Protein 4IIK (pdb70)

Sequence (303 aa):
MRSIIITQICCNGVVLHGQSSYQSGSNDLLDKGNSEIFASSLFVHLNEQGKEIKDSDDKIVIGYTKDGMAFQIVVDGFFYGCERQAVFSFIDNYVLLPLIDNFSLDLTRYPDSKKVTESSLIHTIYSSLRSSKHAPLAEFTMSLCVVTYQKDEQLFCAGFGIIGDTGIAIKRNEGTIEQLVCHTEVDGFKDAFDNYSSANIDLVIERNSVFNTKVMPGDELLVGYTYVPPMLEMMTEEKEFEVEKRIVRHLNLDPGNFDDDKDPLFSQLLQVVKSSKQKKQLVEEQAKETGQIQRFGDDFTVGRLVIPDQLLINQLRIHALS

Structure (mmCIF, N/CA/C/O backbone):
data_4IIK
#
_entry.id   4IIK
#
_cell.length_a   60.250
_cell.length_b   71.520
_cell.length_c   88.150
_cell.angle_alpha   90.00
_cell.angle_beta   90.00
_cell.angle_gamma   90.00
#
_symmetry.space_group_name_H-M   'P 21 21 21'
#
loop_
_entity.id
_entity.type
_entity.pdbx_description
1 polymer 'Adenosine monophosphate-protein hydrolase SidD'
2 non-polymer 'MAGNESIUM ION'
3 non-polymer 'CHLORIDE ION'
4 non-polymer GLYCEROL
5 water water
#
loop_
_atom_site.group_PDB
_atom_site.id
_atom_site.type_symbol
_atom_site.label_atom_id
_atom_site.label_alt_id
_atom_site.label_comp_id
_atom_site.label_asym_id
_atom_site.label_entity_id
_atom_site.label_seq_id
_atom_site.pdbx_PDB_ins_code
_atom_site.Cartn_x
_atom_site.Cartn_y
_atom_site.Cartn_z
_atom_site.occupancy
_atom_site.B_iso_or_equiv
_atom_site.auth_seq_id
_atom_site.auth_comp_id
_atom_site.auth_asym_id
_atom_site.auth_atom_id
_atom_site.pdbx_PDB_model_num
ATOM 1 N N . MET A 1 1 ? 1.249 -3.807 2.453 1.00 74.85 37 MET A N 1
ATOM 2 C CA . MET A 1 1 ? 0.571 -2.843 3.368 1.00 59.98 37 MET A CA 1
ATOM 3 C C . MET A 1 1 ? 0.270 -1.490 2.671 1.00 49.88 37 MET A C 1
ATOM 4 O O . MET A 1 1 ? 1.181 -0.754 2.315 0.50 46.03 37 MET A O 1
ATOM 9 N N . ARG A 1 2 ? -1.013 -1.181 2.475 1.00 44.90 38 ARG A N 1
ATOM 10 C CA . ARG A 1 2 ? -1.437 0.036 1.810 1.00 36.74 38 ARG A CA 1
ATOM 11 C C . ARG A 1 2 ? -1.883 1.092 2.860 1.00 31.77 38 ARG A C 1
ATOM 12 O O . ARG A 1 2 ? -1.996 2.275 2.512 1.00 31.74 38 ARG A O 1
ATOM 20 N N . SER A 1 3 ? -2.206 0.697 4.107 1.00 27.96 39 SER A N 1
ATOM 21 C CA . SER A 1 3 ? -2.607 1.688 5.126 1.00 23.32 39 SER A CA 1
ATOM 22 C C . SER A 1 3 ? -1.381 2.464 5.581 1.00 23.63 39 SER A C 1
ATOM 23 O O . SER A 1 3 ? -0.221 2.022 5.424 1.00 28.11 39 SER A O 1
ATOM 26 N N . ILE A 1 4 ? -1.623 3.684 6.026 1.00 20.51 40 ILE A N 1
ATOM 27 C CA . ILE A 1 4 ? -0.549 4.574 6.529 1.00 18.45 40 ILE A CA 1
ATOM 28 C C . ILE A 1 4 ? -0.576 4.429 8.040 1.00 19.25 40 ILE A C 1
ATOM 29 O O . ILE A 1 4 ? -1.643 4.610 8.672 1.00 24.69 40 ILE A O 1
ATOM 34 N N . ILE A 1 5 ? 0.518 4.028 8.636 1.00 15.16 41 ILE A N 1
ATOM 35 C CA A ILE A 1 5 ? 0.570 3.946 10.107 0.50 14.47 41 ILE A CA 1
ATOM 36 C CA B ILE A 1 5 ? 0.550 3.966 10.112 0.50 15.02 41 ILE A CA 1
ATOM 37 C C . ILE A 1 5 ? 1.219 5.227 10.612 1.00 13.56 41 ILE A C 1
ATOM 38 O O . ILE A 1 5 ? 2.417 5.457 10.329 1.00 17.19 41 ILE A O 1
ATOM 47 N N . THR A 1 6 ? 0.491 6.048 11.374 1.00 13.25 42 THR A N 1
ATOM 48 C CA . THR A 1 6 ? 1.155 7.242 11.934 1.00 14.39 42 THR A CA 1
ATOM 49 C C . THR A 1 6 ? 1.719 7.029 13.347 1.00 13.90 42 THR A C 1
ATOM 50 O O . THR A 1 6 ? 2.664 7.763 13.749 1.00 15.45 42 THR A O 1
ATOM 54 N N . GLN A 1 7 ? 1.160 6.075 14.116 1.00 14.08 43 GLN A N 1
ATOM 55 C CA . GLN A 1 7 ? 1.734 5.767 15.446 1.00 13.05 43 GLN A CA 1
ATOM 56 C C . GLN A 1 7 ? 1.582 4.273 15.662 1.00 15.19 43 GLN A C 1
ATOM 57 O O . GLN A 1 7 ? 0.536 3.680 15.394 1.00 14.60 43 GLN A O 1
ATOM 63 N N . ILE A 1 8 ? 2.592 3.686 16.287 1.00 13.38 44 ILE A N 1
ATOM 64 C CA . ILE A 1 8 ? 2.504 2.303 16.676 1.00 14.50 44 ILE A CA 1
ATOM 65 C C . ILE A 1 8 ? 3.347 2.101 17.890 1.00 15.08 44 ILE A C 1
ATOM 66 O O . ILE A 1 8 ? 4.441 2.703 18.001 1.00 16.39 44 ILE A O 1
ATOM 71 N N . CYS A 1 9 ? 2.898 1.213 18.768 1.00 14.39 45 CYS A N 1
ATOM 72 C CA A CYS A 1 9 ? 3.723 0.880 19.935 0.70 16.28 45 CYS A CA 1
ATOM 73 C CA B CYS A 1 9 ? 3.770 0.846 19.875 0.30 16.36 45 CYS A CA 1
ATOM 74 C C . CYS A 1 9 ? 3.536 -0.613 20.208 1.00 17.68 45 CYS A C 1
ATOM 75 O O . CYS A 1 9 ? 2.439 -1.037 20.489 1.00 17.35 45 CYS A O 1
ATOM 80 N N . ASN A 1 10 ? 4.593 -1.377 20.170 1.00 16.24 46 ASN A N 1
ATOM 81 C CA . ASN A 1 10 ? 4.596 -2.806 20.437 1.00 18.83 46 ASN A CA 1
ATOM 82 C C . ASN A 1 10 ? 5.128 -3.000 21.828 1.00 19.76 46 ASN A C 1
ATOM 83 O O . ASN A 1 10 ? 6.296 -3.398 22.025 1.00 23.86 46 ASN A O 1
ATOM 88 N N . GLY A 1 11 ? 4.319 -2.741 22.832 1.00 19.51 47 GLY A N 1
ATOM 89 C CA . GLY A 1 11 ? 4.769 -3.003 24.206 1.00 21.05 47 GLY A CA 1
ATOM 90 C C . GLY A 1 11 ? 5.711 -1.909 24.586 1.00 25.55 47 GLY A C 1
ATOM 91 O O . GLY A 1 11 ? 5.942 -0.967 23.828 1.00 28.79 47 GLY A O 1
ATOM 92 N N . VAL A 1 12 ? 6.251 -2.010 25.768 1.00 23.72 48 VAL A N 1
ATOM 93 C CA A VAL A 1 12 ? 7.356 -1.180 26.221 0.50 28.15 48 VAL A CA 1
ATOM 94 C CA B VAL A 1 12 ? 7.334 -1.137 26.253 0.50 28.47 48 VAL A CA 1
ATOM 95 C C . VAL A 1 12 ? 8.109 -2.067 27.202 1.00 29.56 48 VAL A C 1
ATOM 96 O O . VAL A 1 12 ? 7.527 -2.956 27.818 1.00 29.00 48 VAL A O 1
ATOM 103 N N . LEU A 1 13 ? 9.399 -1.879 27.271 1.00 33.50 49 LEU A N 1
ATOM 104 C CA . LEU A 1 13 ? 10.264 -2.696 28.137 1.00 40.80 49 LEU A CA 1
ATOM 105 C C . LEU A 1 13 ? 10.057 -2.280 29.589 1.00 38.95 49 LEU A C 1
ATOM 106 O O . LEU A 1 13 ? 9.734 -1.079 29.860 1.00 39.44 49 LEU A O 1
ATOM 111 N N . HIS A 1 14 ? 10.182 -3.244 30.528 1.00 39.19 50 HIS A N 1
ATOM 112 C CA . HIS A 1 14 ? 9.861 -2.918 31.931 1.00 44.80 50 HIS A CA 1
ATOM 113 C C . HIS A 1 14 ? 10.764 -1.799 32.388 1.00 37.75 50 HIS A C 1
ATOM 114 O O . HIS A 1 14 ? 11.911 -1.674 31.924 1.00 40.60 50 HIS A O 1
ATOM 121 N N . GLY A 1 15 ? 10.226 -0.897 33.205 1.00 38.45 51 GLY A N 1
ATOM 122 C CA . GLY A 1 15 ? 10.997 0.221 33.717 1.00 38.90 51 GLY A CA 1
ATOM 123 C C . GLY A 1 15 ? 11.063 1.413 32.784 1.00 34.97 51 GLY A C 1
ATOM 124 O O . GLY A 1 15 ? 11.719 2.393 33.106 1.00 41.28 51 GLY A O 1
ATOM 125 N N . GLN A 1 16 ? 10.485 1.331 31.603 1.00 32.55 52 GLN A N 1
ATOM 126 C CA . GLN A 1 16 ? 10.593 2.445 30.629 1.00 31.79 52 GLN A CA 1
ATOM 127 C C . GLN A 1 16 ? 9.227 2.987 30.270 1.00 28.97 52 GLN A C 1
ATOM 128 O O . GLN A 1 16 ? 8.205 2.347 30.537 1.00 30.04 52 GLN A O 1
ATOM 134 N N . SER A 1 17 ? 9.191 4.187 29.742 1.00 26.68 53 SER A N 1
ATOM 135 C CA A SER A 1 17 ? 7.970 4.760 29.164 0.50 24.29 53 SER A CA 1
ATOM 136 C CA B SER A 1 17 ? 7.968 4.763 29.160 0.50 24.76 53 SER A CA 1
ATOM 137 C C . SER A 1 17 ? 8.231 5.144 27.717 1.00 25.15 53 SER A C 1
ATOM 138 O O . SER A 1 17 ? 9.405 5.337 27.288 1.00 28.38 53 SER A O 1
ATOM 143 N N . TYR A 1 18 ? 7.163 5.290 26.963 1.00 19.29 54 TYR A N 1
ATOM 144 C CA . TYR A 1 18 ? 7.289 5.696 25.608 1.00 17.27 54 TYR A CA 1
ATOM 145 C C . TYR A 1 18 ? 6.355 6.863 25.363 1.00 17.49 54 TYR A C 1
ATOM 146 O O . TYR A 1 18 ? 5.163 6.746 25.645 1.00 18.15 54 TYR A O 1
ATOM 155 N N . GLN A 1 19 ? 6.830 7.946 24.780 1.00 16.50 55 GLN A N 1
ATOM 156 C CA . GLN A 1 19 ? 5.950 9.058 24.328 1.00 16.53 55 GLN A CA 1
ATOM 157 C C . GLN A 1 19 ? 6.292 9.191 22.847 1.00 15.02 55 GLN A C 1
ATOM 158 O O . GLN A 1 19 ? 7.447 9.409 22.477 1.00 18.21 55 GLN A O 1
ATOM 164 N N . SER A 1 20 ? 5.284 9.051 21.981 1.00 14.18 56 SER A N 1
ATOM 165 C CA . SER A 1 20 ? 5.520 8.951 20.554 1.00 14.52 56 SER A CA 1
ATOM 166 C C . SER A 1 20 ? 5.953 10.310 19.947 1.00 17.50 56 SER A C 1
ATOM 167 O O . SER A 1 20 ? 6.646 10.320 18.941 1.00 19.00 56 SER A O 1
ATOM 170 N N . GLY A 1 21 ? 5.501 11.425 20.518 1.00 17.10 57 GLY A N 1
ATOM 171 C CA . GLY A 1 21 ? 5.528 12.712 19.765 1.00 17.32 57 GLY A CA 1
ATOM 172 C C . GLY A 1 21 ? 4.479 12.724 18.673 1.00 16.19 57 GLY A C 1
ATOM 173 O O . GLY A 1 21 ? 3.699 11.772 18.536 1.00 15.99 57 GLY A O 1
ATOM 174 N N . SER A 1 22 ? 4.417 13.847 17.954 1.00 19.08 58 SER A N 1
ATOM 175 C CA . SER A 1 22 ? 3.381 14.064 16.919 1.00 16.90 58 SER A CA 1
ATOM 176 C C . SER A 1 22 ? 3.972 13.501 15.609 1.00 15.93 58 SER A C 1
ATOM 177 O O . SER A 1 22 ? 5.217 13.341 15.451 1.00 19.87 58 SER A O 1
ATOM 180 N N . ASN A 1 23 ? 3.108 13.260 14.643 1.00 17.12 59 ASN A N 1
ATOM 181 C CA . ASN A 1 23 ? 3.555 12.882 13.291 1.00 15.34 59 ASN A CA 1
ATOM 182 C C . ASN A 1 23 ? 3.087 14.038 12.390 1.00 17.21 59 ASN A C 1
ATOM 183 O O . ASN A 1 23 ? 1.871 14.421 12.462 1.00 17.02 59 ASN A O 1
ATOM 188 N N . ASP A 1 24 ? 3.997 14.626 11.621 1.00 21.31 60 ASP A N 1
ATOM 189 C CA . ASP A 1 24 ? 3.579 15.760 10.824 1.00 20.81 60 ASP A CA 1
ATOM 190 C C . ASP A 1 24 ? 2.574 15.365 9.721 1.00 20.31 60 ASP A C 1
ATOM 191 O O . ASP A 1 24 ? 1.813 16.216 9.196 1.00 21.76 60 ASP A O 1
ATOM 196 N N . LEU A 1 25 ? 2.576 14.088 9.325 1.00 18.82 61 LEU A N 1
ATOM 197 C CA A LEU A 1 25 ? 1.704 13.674 8.232 0.50 19.38 61 LEU A CA 1
ATOM 198 C CA B LEU A 1 25 ? 1.679 13.627 8.249 0.50 20.33 61 LEU A CA 1
ATOM 199 C C . LEU A 1 25 ? 0.215 13.907 8.554 1.00 20.97 61 LEU A C 1
ATOM 200 O O . LEU A 1 25 ? -0.537 14.301 7.667 1.00 21.09 61 LEU A O 1
ATOM 209 N N . ASP A 1 26 ? -0.213 13.742 9.820 1.00 15.97 62 ASP A N 1
ATOM 210 C CA . ASP A 1 26 ? -1.632 13.970 10.112 1.00 17.26 62 ASP A CA 1
ATOM 211 C C . ASP A 1 26 ? -1.694 15.150 11.117 1.00 17.17 62 ASP A C 1
ATOM 212 O O . ASP A 1 26 ? -2.668 15.259 11.929 1.00 17.32 62 ASP A O 1
ATOM 217 N N . LYS A 1 27 ? -0.745 16.074 11.003 1.00 16.91 63 LYS A N 1
ATOM 218 C CA . LYS A 1 27 ? -0.828 17.394 11.695 1.00 18.92 63 LYS A CA 1
ATOM 219 C C . LYS A 1 27 ? -1.069 17.236 13.202 1.00 18.24 63 LYS A C 1
ATOM 220 O O . LYS A 1 27 ? -1.857 17.974 13.802 1.00 16.92 63 LYS A O 1
ATOM 226 N N . GLY A 1 28 ? -0.339 16.280 13.811 1.00 15.41 64 GLY A N 1
ATOM 227 C CA . GLY A 1 28 ? -0.424 16.093 15.263 1.00 15.26 64 GLY A CA 1
ATOM 228 C C . GLY A 1 28 ? -1.748 15.506 15.759 1.00 15.53 64 GLY A C 1
ATOM 229 O O . GLY A 1 28 ? -1.943 15.471 16.997 1.00 16.48 64 GLY A O 1
ATOM 230 N N . ASN A 1 29 ? -2.547 14.899 14.870 1.00 15.00 65 ASN A N 1
ATOM 231 C CA . ASN A 1 29 ? -3.841 14.305 15.272 1.00 14.62 65 ASN A CA 1
ATOM 232 C C . ASN A 1 29 ? -3.724 12.947 15.968 1.00 14.77 65 ASN A C 1
ATOM 233 O O . ASN A 1 29 ? -4.743 12.410 16.428 1.00 15.15 65 ASN A O 1
ATOM 238 N N . SER A 1 30 ? -2.557 12.363 16.008 1.00 13.90 66 SER A N 1
ATOM 239 C CA . SER A 1 30 ? -2.396 11.048 16.629 1.00 12.76 66 SER A CA 1
ATOM 240 C C . SER A 1 30 ? -1.122 10.995 17.481 1.00 13.43 66 SER A C 1
ATOM 241 O O . SER A 1 30 ? -0.029 11.482 17.100 1.00 15.07 66 SER A O 1
ATOM 244 N N . GLU A 1 31 ? -1.252 10.328 18.628 1.00 13.95 67 GLU A N 1
ATOM 245 C CA . GLU A 1 31 ? -0.137 10.170 19.576 1.00 13.40 67 GLU A CA 1
ATOM 246 C C . GLU A 1 31 ? -0.370 8.913 20.411 1.00 13.41 67 GLU A C 1
ATOM 247 O O . GLU A 1 31 ? -1.506 8.421 20.512 1.00 13.15 67 GLU A O 1
ATOM 253 N N . ILE A 1 32 ? 0.696 8.364 20.965 1.00 12.95 68 ILE A N 1
ATOM 254 C CA . ILE A 1 32 ? 0.584 7.235 21.913 1.00 13.32 68 ILE A CA 1
ATOM 255 C C . ILE A 1 32 ? 1.427 7.556 23.118 1.00 13.13 68 ILE A C 1
ATOM 256 O O . ILE A 1 32 ? 2.590 8.124 22.987 1.00 14.47 68 ILE A O 1
ATOM 261 N N . PHE A 1 33 ? 0.930 7.135 24.300 1.00 12.70 69 PHE A N 1
ATOM 262 C CA . PHE A 1 33 ? 1.799 7.118 25.487 1.00 13.00 69 PHE A CA 1
ATOM 263 C C . PHE A 1 33 ? 1.752 5.698 26.039 1.00 14.70 69 PHE A C 1
ATOM 264 O O . PHE A 1 33 ? 0.632 5.134 26.144 1.00 15.33 69 PHE A O 1
ATOM 272 N N . ALA A 1 34 ? 2.895 5.139 26.463 1.00 15.44 70 ALA A N 1
ATOM 273 C CA . ALA A 1 34 ? 2.858 3.728 26.995 1.00 18.13 70 ALA A CA 1
ATOM 274 C C . ALA A 1 34 ? 3.773 3.652 28.170 1.00 20.52 70 ALA A C 1
ATOM 275 O O . ALA A 1 34 ? 4.949 4.174 28.132 1.00 22.12 70 ALA A O 1
ATOM 277 N N . SER A 1 35 ? 3.310 3.019 29.242 1.00 21.19 71 SER A N 1
ATOM 278 C CA . SER A 1 35 ? 4.216 2.899 30.407 1.00 19.02 71 SER A CA 1
ATOM 279 C C . SER A 1 35 ? 3.624 1.775 31.250 1.00 25.62 71 SER A C 1
ATOM 280 O O . SER A 1 35 ? 2.891 0.906 30.675 1.00 23.18 71 SER A O 1
ATOM 283 N N . SER A 1 36 ? 3.964 1.720 32.544 1.00 21.52 72 SER A N 1
ATOM 284 C CA . SER A 1 36 ? 3.297 0.767 33.437 1.00 23.04 72 SER A CA 1
ATOM 285 C C . SER A 1 36 ? 2.952 1.471 34.736 1.00 21.96 72 SER A C 1
ATOM 286 O O . SER A 1 36 ? 3.724 2.316 35.206 1.00 24.04 72 SER A O 1
ATOM 289 N N . LEU A 1 37 ? 1.780 1.167 35.265 1.00 20.06 73 LEU A N 1
ATOM 290 C CA . LEU A 1 37 ? 1.285 1.709 36.563 1.00 19.17 73 LEU A CA 1
ATOM 291 C C . LEU A 1 37 ? 1.460 0.606 37.609 1.00 20.54 73 LEU A C 1
ATOM 292 O O . LEU A 1 37 ? 0.953 0.696 38.726 1.00 22.86 73 LEU A O 1
ATOM 297 N N . PHE A 1 38 ? 2.193 -0.443 37.267 1.00 21.06 74 PHE A N 1
ATOM 298 C CA . PHE A 1 38 ? 2.412 -1.518 38.244 1.00 24.27 74 PHE A CA 1
ATOM 299 C C . PHE A 1 38 ? 3.401 -1.088 39.321 1.00 26.73 74 PHE A C 1
ATOM 300 O O . PHE A 1 38 ? 4.466 -0.504 39.033 1.00 27.21 74 PHE A O 1
ATOM 308 N N . VAL A 1 39 ? 3.025 -1.332 40.566 1.00 25.00 75 VAL A N 1
ATOM 309 C CA . VAL A 1 39 ? 3.831 -0.941 41.731 1.00 28.85 75 VAL A CA 1
ATOM 310 C C . VAL A 1 39 ? 3.972 -2.212 42.558 1.00 29.40 75 VAL A C 1
ATOM 311 O O . VAL A 1 39 ? 2.970 -2.925 42.801 1.00 32.52 75 VAL A O 1
ATOM 315 N N . HIS A 1 40 ? 5.192 -2.488 42.988 1.00 33.19 76 HIS A N 1
ATOM 316 C CA . HIS A 1 40 ? 5.476 -3.645 43.798 1.00 32.45 76 HIS A CA 1
ATOM 317 C C . HIS A 1 40 ? 6.509 -3.173 44.771 1.00 34.46 76 HIS A C 1
ATOM 318 O O . HIS A 1 40 ? 7.657 -2.909 44.384 1.00 39.17 76 HIS A O 1
ATOM 325 N N . LEU A 1 41 ? 6.114 -3.011 46.043 1.00 40.25 77 LEU A N 1
ATOM 326 C CA . LEU A 1 41 ? 7.028 -2.583 47.091 1.00 39.15 77 LEU A CA 1
ATOM 327 C C . LEU A 1 41 ? 7.242 -3.692 48.130 1.00 49.75 77 LEU A C 1
ATOM 328 O O . LEU A 1 41 ? 6.285 -4.423 48.466 1.00 49.22 77 LEU A O 1
ATOM 333 N N . ASN A 1 42 ? 8.483 -3.824 48.611 1.00 53.56 78 ASN A N 1
ATOM 334 C CA . ASN A 1 42 ? 8.779 -4.583 49.858 1.00 54.74 78 ASN A CA 1
ATOM 335 C C . ASN A 1 42 ? 8.371 -3.812 51.182 1.00 63.58 78 ASN A C 1
ATOM 336 O O . ASN A 1 42 ? 7.784 -2.715 51.107 1.00 62.43 78 ASN A O 1
ATOM 341 N N . GLU A 1 43 ? 8.677 -4.343 52.377 1.00 60.55 79 GLU A N 1
ATOM 342 C CA . GLU A 1 43 ? 8.251 -3.634 53.638 1.00 63.19 79 GLU A CA 1
ATOM 343 C C . GLU A 1 43 ? 9.009 -2.329 53.937 1.00 73.38 79 GLU A C 1
ATOM 344 O O . GLU A 1 43 ? 8.483 -1.452 54.658 1.00 67.18 79 GLU A O 1
ATOM 350 N N . GLN A 1 44 ? 10.225 -2.203 53.397 1.00 62.34 80 GLN A N 1
ATOM 351 C CA . GLN A 1 44 ? 10.968 -0.940 53.434 1.00 63.35 80 GLN A CA 1
ATOM 352 C C . GLN A 1 44 ? 10.196 0.185 52.769 1.00 68.00 80 GLN A C 1
ATOM 353 O O . GLN A 1 44 ? 10.399 1.347 53.139 1.00 78.05 80 GLN A O 1
ATOM 359 N N . GLY A 1 45 ? 9.309 -0.168 51.821 1.00 71.86 81 GLY A N 1
ATOM 360 C CA . GLY A 1 45 ? 8.717 0.770 50.860 1.00 61.41 81 GLY A CA 1
ATOM 361 C C . GLY A 1 45 ? 9.721 0.961 49.721 1.00 70.20 81 GLY A C 1
ATOM 362 O O . GLY A 1 45 ? 9.798 2.053 49.130 1.00 63.49 81 GLY A O 1
ATOM 363 N N . LYS A 1 46 ? 10.492 -0.095 49.411 1.00 55.95 82 LYS A N 1
ATOM 364 C CA . LYS A 1 46 ? 11.497 -0.064 48.346 1.00 61.63 82 LYS A CA 1
ATOM 365 C C . LYS A 1 46 ? 10.957 -0.864 47.135 1.00 56.12 82 LYS A C 1
ATOM 366 O O . LYS A 1 46 ? 10.197 -1.842 47.300 1.00 60.66 82 LYS A O 1
ATOM 372 N N . GLU A 1 47 ? 11.280 -0.432 45.923 1.00 58.22 83 GLU A N 1
ATOM 373 C CA . GLU A 1 47 ? 10.708 -1.111 44.746 1.00 59.33 83 GLU A CA 1
ATOM 374 C C . GLU A 1 47 ? 11.354 -2.473 44.449 1.00 67.01 83 GLU A C 1
ATOM 375 O O . GLU A 1 47 ? 12.578 -2.660 44.617 1.00 72.30 83 GLU A O 1
ATOM 381 N N . ILE A 1 48 ? 10.524 -3.426 44.021 1.00 62.34 84 ILE A N 1
ATOM 382 C CA . ILE A 1 48 ? 10.964 -4.810 43.824 1.00 58.46 84 ILE A CA 1
ATOM 383 C C . ILE A 1 48 ? 11.343 -5.031 42.371 1.00 69.51 84 ILE A C 1
ATOM 384 O O . ILE A 1 48 ? 10.562 -4.648 41.495 1.00 64.40 84 ILE A O 1
ATOM 389 N N . LYS A 1 52 ? 9.112 -8.104 33.933 1.00 47.16 88 LYS A N 1
ATOM 390 C CA . LYS A 1 52 ? 7.890 -8.238 33.102 1.00 42.00 88 LYS A CA 1
ATOM 391 C C . LYS A 1 52 ? 7.602 -7.067 32.171 1.00 37.94 88 LYS A C 1
ATOM 392 O O . LYS A 1 52 ? 7.297 -5.960 32.614 1.00 42.50 88 LYS A O 1
ATOM 398 N N . ASP A 1 53 ? 7.625 -7.310 30.874 1.00 34.79 89 ASP A N 1
ATOM 399 C CA . ASP A 1 53 ? 7.382 -6.251 29.889 1.00 32.22 89 ASP A CA 1
ATOM 400 C C . ASP A 1 53 ? 5.924 -6.069 29.580 1.00 28.65 89 ASP A C 1
ATOM 401 O O . ASP A 1 53 ? 5.140 -6.919 29.914 1.00 28.24 89 ASP A O 1
ATOM 406 N N . SER A 1 54 ? 5.558 -4.963 28.934 1.00 23.17 90 SER A N 1
ATOM 407 C CA . SER A 1 54 ? 4.178 -4.722 28.645 1.00 20.03 90 SER A CA 1
ATOM 408 C C . SER A 1 54 ? 3.779 -5.598 27.473 1.00 18.02 90 SER A C 1
ATOM 409 O O . SER A 1 54 ? 4.527 -5.707 26.502 1.00 20.71 90 SER A O 1
ATOM 412 N N . ASP A 1 55 ? 2.510 -6.019 27.507 1.00 14.58 91 ASP A N 1
ATOM 413 C CA . ASP A 1 55 ? 1.888 -6.839 26.417 1.00 16.74 91 ASP A CA 1
ATOM 414 C C . ASP A 1 55 ? 0.858 -6.003 25.677 1.00 13.85 91 ASP A C 1
ATOM 415 O O . ASP A 1 55 ? -0.013 -6.538 24.981 1.00 16.86 91 ASP A O 1
ATOM 420 N N . ASP A 1 56 ? 0.930 -4.662 25.854 1.00 12.93 92 ASP A N 1
ATOM 421 C CA . ASP A 1 56 ? -0.116 -3.822 25.242 1.00 13.75 92 ASP A CA 1
ATOM 422 C C . ASP A 1 56 ? 0.378 -3.397 23.836 1.00 14.52 92 ASP A C 1
ATOM 423 O O . ASP A 1 56 ? 1.610 -3.298 23.626 1.00 15.67 92 ASP A O 1
ATOM 428 N N . LYS A 1 57 ? -0.516 -3.141 22.922 1.00 13.82 93 LYS A N 1
ATOM 429 C CA . LYS A 1 57 ? -0.151 -2.616 21.617 1.00 13.10 93 LYS A CA 1
ATOM 430 C C . LYS A 1 57 ? -1.212 -1.633 21.190 1.00 12.90 93 LYS A C 1
ATOM 431 O O . LYS A 1 57 ? -2.422 -1.935 21.323 1.00 13.98 93 LYS A O 1
ATOM 437 N N . ILE A 1 58 ? -0.815 -0.495 20.620 1.00 12.66 94 ILE A N 1
ATOM 438 C CA . ILE A 1 58 ? -1.826 0.411 19.964 1.00 11.92 94 ILE A CA 1
ATOM 439 C C . ILE A 1 58 ? -1.309 0.680 18.575 1.00 12.80 94 ILE A C 1
ATOM 440 O O . ILE A 1 58 ? -0.089 0.849 18.353 1.00 12.76 94 ILE A O 1
ATOM 445 N N . VAL A 1 59 ? -2.216 0.753 17.616 1.00 12.09 95 VAL A N 1
ATOM 446 C CA . VAL A 1 59 ? -1.822 1.129 16.254 1.00 14.14 95 VAL A CA 1
ATOM 447 C C . VAL A 1 59 ? -2.810 2.216 15.847 1.00 13.04 95 VAL A C 1
ATOM 448 O O . VAL A 1 59 ? -4.038 2.066 16.037 1.00 13.95 95 VAL A O 1
ATOM 452 N N . ILE A 1 60 ? -2.304 3.314 15.270 1.00 12.41 96 ILE A N 1
ATOM 453 C CA . ILE A 1 60 ? -3.181 4.379 14.829 1.00 12.39 96 ILE A CA 1
ATOM 454 C C . ILE A 1 60 ? -2.762 4.756 13.418 1.00 13.94 96 ILE A C 1
ATOM 455 O O . ILE A 1 60 ? -1.592 4.845 13.125 1.00 15.02 96 ILE A O 1
ATOM 460 N N . GLY A 1 61 ? -3.729 4.947 12.517 1.00 12.87 97 GLY A N 1
ATOM 461 C CA . GLY A 1 61 ? -3.297 5.341 11.184 1.00 15.10 97 GLY A CA 1
ATOM 462 C C . GLY A 1 61 ? -4.490 5.598 10.315 1.00 11.76 97 GLY A C 1
ATOM 463 O O . GLY A 1 61 ? -5.629 5.945 10.800 1.00 13.52 97 GLY A O 1
ATOM 464 N N . TYR A 1 62 ? -4.281 5.488 8.989 1.00 13.91 98 TYR A N 1
ATOM 465 C CA . TYR A 1 62 ? -5.328 5.844 8.050 1.00 14.86 98 TYR A CA 1
ATOM 466 C C . TYR A 1 62 ? -5.373 4.785 6.939 1.00 15.51 98 TYR A C 1
ATOM 467 O O . TYR A 1 62 ? -4.260 4.323 6.488 1.00 17.41 98 TYR A O 1
ATOM 476 N N . THR A 1 63 ? -6.574 4.469 6.427 1.00 14.73 99 THR A N 1
ATOM 477 C CA . THR A 1 63 ? -6.598 3.572 5.301 1.00 16.87 99 THR A CA 1
ATOM 478 C C . THR A 1 63 ? -6.120 4.313 4.026 1.00 19.21 99 THR A C 1
ATOM 479 O O . THR A 1 63 ? -5.941 5.574 4.049 1.00 18.61 99 THR A O 1
ATOM 483 N N . LYS A 1 64 ? -5.913 3.548 2.917 1.00 19.58 100 LYS A N 1
ATOM 484 C CA . LYS A 1 64 ? -5.543 4.198 1.671 1.00 22.27 100 LYS A CA 1
ATOM 485 C C . LYS A 1 64 ? -6.623 5.168 1.169 1.00 24.09 100 LYS A C 1
ATOM 486 O O . LYS A 1 64 ? -6.348 6.019 0.348 1.00 27.93 100 LYS A O 1
ATOM 492 N N . ASP A 1 65 ? -7.849 5.043 1.705 1.00 23.43 101 ASP A N 1
ATOM 493 C CA . ASP A 1 65 ? -8.987 5.964 1.456 1.00 24.07 101 ASP A CA 1
ATOM 494 C C . ASP A 1 65 ? -9.025 7.143 2.421 1.00 22.51 101 ASP A C 1
ATOM 495 O O . ASP A 1 65 ? -9.977 7.950 2.379 1.00 25.57 101 ASP A O 1
ATOM 500 N N . GLY A 1 66 ? -8.002 7.281 3.293 1.00 20.96 102 GLY A N 1
ATOM 501 C CA . GLY A 1 66 ? -7.912 8.427 4.201 1.00 18.96 102 GLY A CA 1
ATOM 502 C C . GLY A 1 66 ? -8.805 8.284 5.448 1.00 18.01 102 GLY A C 1
ATOM 503 O O . GLY A 1 66 ? -8.974 9.225 6.231 1.00 18.99 102 GLY A O 1
ATOM 504 N N . MET A 1 67 ? -9.326 7.083 5.676 1.00 16.07 103 MET A N 1
ATOM 505 C CA . MET A 1 67 ? -10.192 6.896 6.853 1.00 15.09 103 MET A CA 1
ATOM 506 C C . MET A 1 67 ? -9.322 6.571 8.063 1.00 15.07 103 MET A C 1
ATOM 507 O O . MET A 1 67 ? -8.504 5.661 8.005 1.00 17.98 103 MET A O 1
ATOM 512 N N . ALA A 1 68 ? -9.606 7.210 9.178 1.00 15.44 104 ALA A N 1
ATOM 513 C CA . ALA A 1 68 ? -8.813 7.091 10.396 1.00 15.77 104 ALA A CA 1
ATOM 514 C C . ALA A 1 68 ? -9.177 5.830 11.174 1.00 15.30 104 ALA A C 1
ATOM 515 O O . ALA A 1 68 ? -10.401 5.526 11.290 1.00 16.28 104 ALA A O 1
ATOM 517 N N . PHE A 1 69 ? -8.176 5.175 11.808 1.00 13.74 105 PHE A N 1
ATOM 518 C CA . PHE A 1 69 ? -8.505 4.007 12.667 1.00 12.50 105 PHE A CA 1
ATOM 519 C C . PHE A 1 69 ? -7.619 4.021 13.878 1.00 14.36 105 PHE A C 1
ATOM 520 O O . PHE A 1 69 ? -6.469 4.571 13.860 1.00 12.95 105 PHE A O 1
ATOM 528 N N . GLN A 1 70 ? -8.133 3.407 14.952 1.00 13.32 106 GLN A N 1
ATOM 529 C CA . GLN A 1 70 ? -7.272 3.120 16.099 1.00 12.37 106 GLN A CA 1
ATOM 530 C C . GLN A 1 70 ? -7.588 1.691 16.582 1.00 12.06 106 GLN A C 1
ATOM 531 O O . GLN A 1 70 ? -8.761 1.293 16.588 1.00 14.89 106 GLN A O 1
ATOM 537 N N . ILE A 1 71 ? -6.556 0.929 16.908 1.00 11.42 107 ILE A N 1
ATOM 538 C CA . ILE A 1 71 ? -6.639 -0.443 17.387 1.00 11.81 107 ILE A CA 1
ATOM 539 C C . ILE A 1 71 ? -5.936 -0.454 18.735 1.00 12.99 107 ILE A C 1
ATOM 540 O O . ILE A 1 71 ? -4.832 0.051 18.879 1.00 14.95 107 ILE A O 1
ATOM 545 N N . VAL A 1 72 ? -6.613 -0.972 19.746 1.00 9.97 108 VAL A N 1
ATOM 546 C CA . VAL A 1 72 ? -6.087 -1.021 21.141 1.00 11.05 108 VAL A CA 1
ATOM 547 C C . VAL A 1 72 ? -6.109 -2.488 21.536 1.00 12.42 108 VAL A C 1
ATOM 548 O O . VAL A 1 72 ? -7.210 -3.134 21.543 1.00 12.21 108 VAL A O 1
ATOM 552 N N . VAL A 1 73 ? -4.964 -3.001 21.972 1.00 12.17 109 VAL A N 1
ATOM 553 C CA . VAL A 1 73 ? -4.796 -4.480 22.209 1.00 12.12 109 VAL A CA 1
ATOM 554 C C . VAL A 1 73 ? -4.056 -4.701 23.546 1.00 12.23 109 VAL A C 1
ATOM 555 O O . VAL A 1 73 ? -3.112 -3.960 23.900 1.00 14.03 109 VAL A O 1
ATOM 559 N N . ASP A 1 74 ? -4.492 -5.721 24.260 1.00 13.35 110 ASP A N 1
ATOM 560 C CA . ASP A 1 74 ? -3.910 -6.073 25.534 1.00 12.73 110 ASP A CA 1
ATOM 561 C C . ASP A 1 74 ? -3.702 -7.559 25.575 1.00 12.22 110 ASP A C 1
ATOM 562 O O . ASP A 1 74 ? -4.656 -8.316 25.723 1.00 15.03 110 ASP A O 1
ATOM 567 N N . GLY A 1 75 ? -2.431 -8.002 25.377 1.00 13.97 111 GLY A N 1
ATOM 568 C CA . GLY A 1 75 ? -2.164 -9.469 25.398 1.00 15.14 111 GLY A CA 1
ATOM 569 C C . GLY A 1 75 ? -2.177 -10.027 26.807 1.00 14.17 111 GLY A C 1
ATOM 570 O O . GLY A 1 75 ? -1.795 -9.293 27.777 1.00 18.11 111 GLY A O 1
ATOM 571 N N . PHE A 1 76 ? -2.635 -11.300 26.967 1.00 16.61 112 PHE A N 1
ATOM 572 C CA A PHE A 1 76 ? -2.697 -11.990 28.284 0.50 17.41 112 PHE A CA 1
ATOM 573 C CA B PHE A 1 76 ? -2.675 -11.877 28.333 0.50 17.67 112 PHE A CA 1
ATOM 574 C C . PHE A 1 76 ? -1.306 -12.244 28.884 1.00 19.24 112 PHE A C 1
ATOM 575 O O . PHE A 1 76 ? -1.051 -11.993 30.094 1.00 21.33 112 PHE A O 1
ATOM 590 N N . TYR A 1 77 ? -0.420 -12.849 28.064 1.00 17.85 113 TYR A N 1
ATOM 591 C CA . TYR A 1 77 ? 0.762 -13.531 28.630 1.00 16.36 113 TYR A CA 1
ATOM 592 C C . TYR A 1 77 ? 2.050 -13.056 27.989 1.00 18.52 113 TYR A C 1
ATOM 593 O O . TYR A 1 77 ? 2.121 -13.001 26.762 1.00 17.69 113 TYR A O 1
ATOM 602 N N . GLY A 1 78 ? 3.075 -12.809 28.813 1.00 19.89 114 GLY A N 1
ATOM 603 C CA . GLY A 1 78 ? 4.369 -12.274 28.330 1.00 18.64 114 GLY A CA 1
ATOM 604 C C . GLY A 1 78 ? 5.041 -13.233 27.281 1.00 18.14 114 GLY A C 1
ATOM 605 O O . GLY A 1 78 ? 5.546 -12.732 26.239 1.00 19.85 114 GLY A O 1
ATOM 606 N N . CYS A 1 79 ? 4.925 -14.581 27.426 1.00 17.18 115 CYS A N 1
ATOM 607 C CA . CYS A 1 79 ? 5.601 -15.469 26.457 1.00 16.37 115 CYS A CA 1
ATOM 608 C C . CYS A 1 79 ? 4.897 -15.482 25.093 1.00 17.61 115 CYS A C 1
ATOM 609 O O . CYS A 1 79 ? 5.396 -16.070 24.145 1.00 19.23 115 CYS A O 1
ATOM 612 N N . GLU A 1 80 ? 3.717 -14.862 24.999 1.00 15.78 116 GLU A N 1
ATOM 613 C CA . GLU A 1 80 ? 2.993 -14.833 23.740 1.00 16.51 116 GLU A CA 1
ATOM 614 C C . GLU A 1 80 ? 2.998 -13.439 23.096 1.00 15.26 116 GLU A C 1
ATOM 615 O O . GLU A 1 80 ? 2.343 -13.246 22.040 1.00 15.79 116 GLU A O 1
ATOM 621 N N . ARG A 1 81 ? 3.671 -12.456 23.691 1.00 15.96 117 ARG A N 1
ATOM 622 C CA . ARG A 1 81 ? 3.427 -11.100 23.257 1.00 16.54 117 ARG A CA 1
ATOM 623 C C . ARG A 1 81 ? 3.801 -10.938 21.777 1.00 14.54 117 ARG A C 1
ATOM 624 O O . ARG A 1 81 ? 3.105 -10.166 21.070 1.00 17.24 117 ARG A O 1
ATOM 632 N N . GLN A 1 82 ? 4.923 -11.562 21.292 1.00 16.44 118 GLN A N 1
ATOM 633 C CA . GLN A 1 82 ? 5.233 -11.392 19.846 1.00 16.61 118 GLN A CA 1
ATOM 634 C C . GLN A 1 82 ? 4.167 -12.007 18.971 1.00 15.27 118 GLN A C 1
ATOM 635 O O . GLN A 1 82 ? 3.940 -11.484 17.843 1.00 17.14 118 GLN A O 1
ATOM 641 N N . ALA A 1 83 ? 3.554 -13.136 19.398 1.00 15.63 119 ALA A N 1
ATOM 642 C CA . ALA A 1 83 ? 2.494 -13.775 18.582 1.00 15.25 119 ALA A CA 1
ATOM 643 C C . ALA A 1 83 ? 1.329 -12.779 18.485 1.00 14.44 119 ALA A C 1
ATOM 644 O O . ALA A 1 83 ? 0.684 -12.611 17.391 1.00 16.36 119 ALA A O 1
ATOM 646 N N . VAL A 1 84 ? 1.022 -12.135 19.618 1.00 14.38 120 VAL A N 1
ATOM 647 C CA . VAL A 1 84 ? -0.061 -11.125 19.614 1.00 13.98 120 VAL A CA 1
ATOM 648 C C . VAL A 1 84 ? 0.310 -9.955 18.659 1.00 13.73 120 VAL A C 1
ATOM 649 O O . VAL A 1 84 ? -0.509 -9.571 17.760 1.00 14.88 120 VAL A O 1
ATOM 653 N N . PHE A 1 85 ? 1.485 -9.366 18.896 1.00 14.33 121 PHE A N 1
ATOM 654 C CA . PHE A 1 85 ? 1.861 -8.163 18.082 1.00 13.19 121 PHE A CA 1
ATOM 655 C C . PHE A 1 85 ? 1.900 -8.510 16.557 1.00 14.52 121 PHE A C 1
ATOM 656 O O . PHE A 1 85 ? 1.429 -7.729 15.720 1.00 16.49 121 PHE A O 1
ATOM 664 N N . SER A 1 86 ? 2.432 -9.693 16.229 1.00 14.36 122 SER A N 1
ATOM 665 C CA . SER A 1 86 ? 2.464 -10.131 14.806 1.00 13.72 122 SER A CA 1
ATOM 666 C C . SER A 1 86 ? 1.066 -10.358 14.235 1.00 14.01 122 SER A C 1
ATOM 667 O O . SER A 1 86 ? 0.789 -9.998 13.058 1.00 16.54 122 SER A O 1
ATOM 670 N N . PHE A 1 87 ? 0.186 -10.940 15.033 1.00 16.10 123 PHE A N 1
ATOM 671 C CA . PHE A 1 87 ? -1.184 -11.183 14.569 1.00 15.14 123 PHE A CA 1
ATOM 672 C C . PHE A 1 87 ? -1.895 -9.864 14.196 1.00 15.77 123 PHE A C 1
ATOM 673 O O . PHE A 1 87 ? -2.610 -9.751 13.143 1.00 13.80 123 PHE A O 1
ATOM 681 N N . ILE A 1 88 ? -1.727 -8.864 15.041 1.00 13.54 124 ILE A N 1
ATOM 682 C CA . ILE A 1 88 ? -2.351 -7.597 14.716 1.00 13.91 124 ILE A CA 1
ATOM 683 C C . ILE A 1 88 ? -1.807 -7.045 13.363 1.00 15.00 124 ILE A C 1
ATOM 684 O O . ILE A 1 88 ? -2.577 -6.594 12.519 1.00 15.59 124 ILE A O 1
ATOM 689 N N . ASP A 1 89 ? -0.467 -7.101 13.171 1.00 14.69 125 ASP A N 1
ATOM 690 C CA . ASP A 1 89 ? 0.134 -6.588 11.935 1.00 15.79 125 ASP A CA 1
ATOM 691 C C . ASP A 1 89 ? -0.322 -7.355 10.711 1.00 16.75 125 ASP A C 1
ATOM 692 O O . ASP A 1 89 ? -0.577 -6.757 9.654 1.00 16.90 125 ASP A O 1
ATOM 697 N N . ASN A 1 90 ? -0.367 -8.664 10.850 1.00 16.62 126 ASN A N 1
ATOM 698 C CA . ASN A 1 90 ? -0.391 -9.541 9.687 1.00 17.64 126 ASN A CA 1
ATOM 699 C C . ASN A 1 90 ? -1.823 -9.899 9.276 1.00 17.32 126 ASN A C 1
ATOM 700 O O . ASN A 1 90 ? -2.039 -10.157 8.086 1.00 18.27 126 ASN A O 1
ATOM 705 N N . TYR A 1 91 ? -2.767 -9.828 10.245 1.00 13.82 127 TYR A N 1
ATOM 706 C CA . TYR A 1 91 ? -4.143 -10.261 10.017 1.00 13.54 127 TYR A CA 1
ATOM 707 C C . TYR A 1 91 ? -5.155 -9.227 10.350 1.00 14.70 127 TYR A C 1
ATOM 708 O O . TYR A 1 91 ? -6.205 -9.222 9.718 1.00 16.55 127 TYR A O 1
ATOM 717 N N . VAL A 1 92 ? -4.977 -8.424 11.387 1.00 14.10 128 VAL A N 1
ATOM 718 C CA . VAL A 1 92 ? -6.067 -7.462 11.746 1.00 14.29 128 VAL A CA 1
ATOM 719 C C . VAL A 1 92 ? -5.962 -6.207 10.905 1.00 15.66 128 VAL A C 1
ATOM 720 O O . VAL A 1 92 ? -6.921 -5.736 10.325 1.00 14.99 128 VAL A O 1
ATOM 724 N N . LEU A 1 93 ? -4.782 -5.615 10.847 1.00 14.80 129 LEU A N 1
ATOM 725 C CA A LEU A 1 93 ? -4.677 -4.359 10.087 0.50 16.86 129 LEU A CA 1
ATOM 726 C CA B LEU A 1 93 ? -4.610 -4.365 10.071 0.50 17.18 129 LEU A CA 1
ATOM 727 C C . LEU A 1 93 ? -5.119 -4.448 8.617 1.00 16.26 129 LEU A C 1
ATOM 728 O O . LEU A 1 93 ? -5.774 -3.522 8.133 1.00 17.33 129 LEU A O 1
ATOM 737 N N . PRO A 1 94 ? -4.843 -5.573 7.912 1.00 16.78 130 PRO A N 1
ATOM 738 C CA . PRO A 1 94 ? -5.257 -5.617 6.490 1.00 16.10 130 PRO A CA 1
ATOM 739 C C . PRO A 1 94 ? -6.757 -5.673 6.326 1.00 16.64 130 PRO A C 1
ATOM 740 O O . PRO A 1 94 ? -7.239 -5.565 5.166 1.00 19.91 130 PRO A O 1
ATOM 744 N N . LEU A 1 95 ? -7.506 -5.898 7.427 1.00 13.48 131 LEU A N 1
ATOM 745 C CA . LEU A 1 95 ? -8.964 -5.910 7.306 1.00 12.89 131 LEU A CA 1
ATOM 746 C C . LEU A 1 95 ? -9.584 -4.531 7.359 1.00 15.81 131 LEU A C 1
ATOM 747 O O . LEU A 1 95 ? -10.794 -4.365 7.052 1.00 17.77 131 LEU A O 1
ATOM 752 N N . ILE A 1 96 ? -8.823 -3.538 7.817 1.00 15.07 132 ILE A N 1
ATOM 753 C CA . ILE A 1 96 ? -9.494 -2.249 8.204 1.00 12.45 132 ILE A CA 1
ATOM 754 C C . ILE A 1 96 ? -10.049 -1.512 6.973 1.00 13.21 132 ILE A C 1
ATOM 755 O O . ILE A 1 96 ? -11.125 -0.901 7.057 1.00 14.19 132 ILE A O 1
ATOM 760 N N . ASP A 1 97 ? -9.338 -1.490 5.853 1.00 16.14 133 ASP A N 1
ATOM 761 C CA . ASP A 1 97 ? -9.867 -0.756 4.691 1.00 16.76 133 ASP A CA 1
ATOM 762 C C . ASP A 1 97 ? -11.192 -1.335 4.253 1.00 14.68 133 ASP A C 1
ATOM 763 O O . ASP A 1 97 ? -12.155 -0.546 3.980 1.00 16.02 133 ASP A O 1
ATOM 768 N N . ASN A 1 98 ? -11.307 -2.678 4.162 1.00 14.92 134 ASN A N 1
ATOM 769 C CA . ASN A 1 98 ? -12.588 -3.258 3.721 1.00 15.32 134 ASN A CA 1
ATOM 770 C C . ASN A 1 98 ? -13.650 -3.076 4.763 1.00 14.98 134 ASN A C 1
ATOM 771 O O . ASN A 1 98 ? -14.845 -3.085 4.423 1.00 15.45 134 ASN A O 1
ATOM 776 N N . PHE A 1 99 ? -13.275 -3.011 6.024 1.00 15.93 135 PHE A N 1
ATOM 777 C CA . PHE A 1 99 ? -14.268 -2.753 7.023 1.00 15.47 135 PHE A CA 1
ATOM 778 C C . PHE A 1 99 ? -14.900 -1.367 6.796 1.00 15.12 135 PHE A C 1
ATOM 779 O O . PHE A 1 99 ? -16.154 -1.201 6.847 1.00 15.73 135 PHE A O 1
ATOM 787 N N . SER A 1 100 ? -14.049 -0.342 6.583 1.00 14.37 136 SER A N 1
ATOM 788 C CA . SER A 1 100 ? -14.586 0.974 6.336 1.00 15.47 136 SER A CA 1
ATOM 789 C C . SER A 1 100 ? -15.489 0.976 5.060 1.00 13.10 136 SER A C 1
ATOM 790 O O . SER A 1 100 ? -16.589 1.585 5.016 1.00 16.16 136 SER A O 1
ATOM 793 N N . LEU A 1 101 ? -15.018 0.303 3.980 1.00 15.77 137 LEU A N 1
ATOM 794 C CA . LEU A 1 101 ? -15.819 0.257 2.763 1.00 14.53 137 LEU A CA 1
ATOM 795 C C . LEU A 1 101 ? -17.122 -0.483 2.983 1.00 15.44 137 LEU A C 1
ATOM 796 O O . LEU A 1 101 ? -18.193 -0.002 2.529 1.00 16.95 137 LEU A O 1
ATOM 801 N N . ASP A 1 102 ? -17.071 -1.605 3.734 1.00 14.77 138 ASP A N 1
ATOM 802 C CA . ASP A 1 102 ? -18.366 -2.340 3.987 1.00 14.47 138 ASP A CA 1
ATOM 803 C C . ASP A 1 102 ? -19.283 -1.513 4.850 1.00 14.09 138 ASP A C 1
ATOM 804 O O . ASP A 1 102 ? -20.508 -1.562 4.642 1.00 15.80 138 ASP A O 1
ATOM 809 N N . LEU A 1 103 ? -18.756 -0.762 5.863 1.00 14.72 139 LEU A N 1
ATOM 810 C CA . LEU A 1 103 ? -19.674 0.137 6.637 1.00 14.32 139 LEU A CA 1
ATOM 811 C C . LEU A 1 103 ? -20.401 1.163 5.700 1.00 15.54 139 LEU A C 1
ATOM 812 O O . LEU A 1 103 ? -21.601 1.464 5.866 1.00 18.21 139 LEU A O 1
ATOM 817 N N . THR A 1 104 ? -19.673 1.662 4.692 1.00 18.11 140 THR A N 1
ATOM 818 C CA . THR A 1 104 ? -20.269 2.620 3.750 1.00 17.84 140 THR A CA 1
ATOM 819 C C . THR A 1 104 ? -21.349 1.948 2.905 1.00 15.52 140 THR A C 1
ATOM 820 O O . THR A 1 104 ? -22.476 2.530 2.592 1.00 21.09 140 THR A O 1
ATOM 824 N N . ARG A 1 105 ? -21.063 0.678 2.507 1.00 16.48 141 ARG A N 1
ATOM 825 C CA . ARG A 1 105 ? -21.828 0.035 1.440 1.00 16.16 141 ARG A CA 1
ATOM 826 C C . ARG A 1 105 ? -23.033 -0.791 1.879 1.00 18.17 141 ARG A C 1
ATOM 827 O O . ARG A 1 105 ? -23.893 -1.099 1.044 1.00 18.78 141 ARG A O 1
ATOM 835 N N . TYR A 1 106 ? -23.053 -1.228 3.144 1.00 17.06 142 TYR A N 1
ATOM 836 C CA . TYR A 1 106 ? -24.146 -2.063 3.672 1.00 16.13 142 TYR A CA 1
ATOM 837 C C . TYR A 1 106 ? -24.995 -1.264 4.644 1.00 17.79 142 TYR A C 1
ATOM 838 O O . TYR A 1 106 ? -24.462 -0.402 5.365 1.00 19.75 142 TYR A O 1
ATOM 847 N N . PRO A 1 107 ? -26.292 -1.569 4.712 1.00 18.66 143 PRO A N 1
ATOM 848 C CA . PRO A 1 107 ? -27.139 -0.690 5.519 1.00 18.67 143 PRO A CA 1
ATOM 849 C C . PRO A 1 107 ? -26.955 -0.886 7.044 1.00 18.63 143 PRO A C 1
ATOM 850 O O . PRO A 1 107 ? -27.116 0.086 7.774 1.00 21.23 143 PRO A O 1
ATOM 854 N N . ASP A 1 108 ? -26.581 -2.096 7.537 1.00 20.37 144 ASP A N 1
ATOM 855 C CA . ASP A 1 108 ? -26.634 -2.356 8.961 1.00 19.58 144 ASP A CA 1
ATOM 856 C C . ASP A 1 108 ? -25.190 -2.446 9.509 1.00 18.61 144 ASP A C 1
ATOM 857 O O . ASP A 1 108 ? -24.519 -3.477 9.367 1.00 18.71 144 ASP A O 1
ATOM 862 N N . SER A 1 109 ? -24.702 -1.347 10.123 1.00 18.04 145 SER A N 1
ATOM 863 C CA . SER A 1 109 ? -23.328 -1.351 10.642 1.00 17.67 145 SER A CA 1
ATOM 864 C C . SER A 1 109 ? -23.112 -2.471 11.684 1.00 17.83 145 SER A C 1
ATOM 865 O O . SER A 1 109 ? -21.938 -2.997 11.768 1.00 19.08 145 SER A O 1
ATOM 868 N N . LYS A 1 110 ? -24.188 -2.812 12.444 1.00 17.77 146 LYS A N 1
ATOM 869 C CA . LYS A 1 110 ? -24.074 -3.832 13.502 1.00 17.19 146 LYS A CA 1
ATOM 870 C C . LYS A 1 110 ? -23.715 -5.206 12.866 1.00 17.62 146 LYS A C 1
ATOM 871 O O . LYS A 1 110 ? -22.786 -5.849 13.323 1.00 18.76 146 LYS A O 1
ATOM 877 N N . LYS A 1 111 ? -24.366 -5.558 11.731 1.00 17.01 147 LYS A N 1
ATOM 878 C CA . LYS A 1 111 ? -24.105 -6.832 11.009 1.00 17.40 147 LYS A CA 1
ATOM 879 C C . LYS A 1 111 ? -22.680 -6.788 10.426 1.00 15.63 147 LYS A C 1
ATOM 880 O O . LYS A 1 111 ? -21.967 -7.774 10.496 1.00 17.91 147 LYS A O 1
ATOM 886 N N . VAL A 1 112 ? -22.281 -5.633 9.847 1.00 15.34 148 VAL A N 1
ATOM 887 C CA . VAL A 1 112 ? -20.911 -5.562 9.293 1.00 15.08 148 VAL A CA 1
ATOM 888 C C . VAL A 1 112 ? -19.843 -5.786 10.386 1.00 15.63 148 VAL A C 1
ATOM 889 O O . VAL A 1 112 ? -18.828 -6.520 10.234 1.00 15.83 148 VAL A O 1
ATOM 893 N N . THR A 1 113 ? -20.052 -5.139 11.524 1.00 16.19 149 THR A N 1
ATOM 894 C CA . THR A 1 113 ? -19.070 -5.258 12.635 1.00 15.05 149 THR A CA 1
ATOM 895 C C . THR A 1 113 ? -19.091 -6.671 13.229 1.00 15.04 149 THR A C 1
ATOM 896 O O . THR A 1 113 ? -18.030 -7.188 13.533 1.00 15.34 149 THR A O 1
ATOM 900 N N . GLU A 1 114 ? -20.279 -7.251 13.455 1.00 16.80 150 GLU A N 1
ATOM 901 C CA . GLU A 1 114 ? -20.361 -8.685 13.931 1.00 16.81 150 GLU A CA 1
ATOM 902 C C . GLU A 1 114 ? -19.640 -9.601 12.967 1.00 16.71 150 GLU A C 1
ATOM 903 O O . GLU A 1 114 ? -18.866 -10.482 13.398 1.00 16.97 150 GLU A O 1
ATOM 909 N N . SER A 1 115 ? -19.843 -9.424 11.662 1.00 16.81 151 SER A N 1
ATOM 910 C CA A SER A 1 115 ? -19.092 -10.240 10.685 0.60 17.44 151 SER A CA 1
ATOM 911 C CA B SER A 1 115 ? -19.084 -10.259 10.718 0.40 17.97 151 SER A CA 1
ATOM 912 C C . SER A 1 115 ? -17.581 -10.053 10.827 1.00 16.73 151 SER A C 1
ATOM 913 O O . SER A 1 115 ? -16.839 -11.007 10.745 1.00 17.55 151 SER A O 1
ATOM 918 N N . LEU A 1 116 ? -17.127 -8.821 11.000 1.00 15.84 152 LEU A N 1
ATOM 919 C CA . LEU A 1 116 ? -15.680 -8.586 11.177 1.00 13.75 152 LEU A CA 1
ATOM 920 C C . LEU A 1 116 ? -15.177 -9.346 12.392 1.00 14.31 152 LEU A C 1
ATOM 921 O O . LEU A 1 116 ? -14.089 -9.938 12.390 1.00 14.37 152 LEU A O 1
ATOM 926 N N . ILE A 1 117 ? -15.902 -9.230 13.511 1.00 14.03 153 ILE A N 1
ATOM 927 C CA . ILE A 1 117 ? -15.444 -9.930 14.788 1.00 13.45 153 ILE A CA 1
ATOM 928 C C . ILE A 1 117 ? -15.352 -11.448 14.508 1.00 13.67 153 ILE A C 1
ATOM 929 O O . ILE A 1 117 ? -14.321 -12.078 14.897 1.00 14.27 153 ILE A O 1
ATOM 934 N N . HIS A 1 118 ? -16.378 -12.040 13.840 1.00 14.33 154 HIS A N 1
ATOM 935 C CA . HIS A 1 118 ? -16.276 -13.483 13.493 1.00 16.34 154 HIS A CA 1
ATOM 936 C C . HIS A 1 118 ? -15.046 -13.779 12.646 1.00 17.22 154 HIS A C 1
ATOM 937 O O . HIS A 1 118 ? -14.331 -14.764 12.891 1.00 17.43 154 HIS A O 1
ATOM 944 N N . THR A 1 119 ? -14.745 -12.925 11.663 1.00 14.83 155 THR A N 1
ATOM 945 C CA . THR A 1 119 ? -13.572 -13.108 10.811 1.00 16.33 155 THR A CA 1
ATOM 946 C C . THR A 1 119 ? -12.319 -13.082 11.645 1.00 15.29 155 THR A C 1
ATOM 947 O O . THR A 1 119 ? -11.350 -13.845 11.405 1.00 15.73 155 THR A O 1
ATOM 951 N N . ILE A 1 120 ? -12.226 -12.119 12.587 1.00 13.81 156 ILE A N 1
ATOM 952 C CA . ILE A 1 120 ? -10.973 -12.034 13.386 1.00 12.75 156 ILE A CA 1
ATOM 953 C C . ILE A 1 120 ? -10.787 -13.321 14.235 1.00 11.98 156 ILE A C 1
ATOM 954 O O . ILE A 1 120 ? -9.658 -13.871 14.292 1.00 14.68 156 ILE A O 1
ATOM 959 N N . TYR A 1 121 ? -11.824 -13.830 14.868 1.00 14.89 157 TYR A N 1
ATOM 960 C CA . TYR A 1 121 ? -11.685 -15.094 15.593 1.00 14.17 157 TYR A CA 1
ATOM 961 C C . TYR A 1 121 ? -11.300 -16.245 14.646 1.00 15.58 157 TYR A C 1
ATOM 962 O O . TYR A 1 121 ? -10.432 -17.106 15.004 1.00 17.15 157 TYR A O 1
ATOM 971 N N . SER A 1 122 ? -11.891 -16.282 13.447 1.00 16.37 158 SER A N 1
ATOM 972 C CA A SER A 1 122 ? -11.522 -17.343 12.509 0.50 16.41 158 SER A CA 1
ATOM 973 C CA B SER A 1 122 ? -11.523 -17.337 12.493 0.50 17.28 158 SER A CA 1
ATOM 974 C C . SER A 1 122 ? -10.032 -17.276 12.099 1.00 18.67 158 SER A C 1
ATOM 975 O O . SER A 1 122 ? -9.326 -18.291 12.119 1.00 17.82 158 SER A O 1
ATOM 980 N N . LEU A 1 123 ? -9.549 -16.079 11.716 1.00 15.45 159 LEU A N 1
ATOM 981 C CA . LEU A 1 123 ? -8.103 -15.894 11.407 1.00 15.65 159 LEU A CA 1
ATOM 982 C C . LEU A 1 123 ? -7.199 -16.257 12.579 1.00 17.03 159 LEU A C 1
ATOM 983 O O . LEU A 1 123 ? -6.119 -16.842 12.369 1.00 18.00 159 LEU A O 1
ATOM 988 N N . ARG A 1 124 ? -7.620 -15.890 13.780 1.00 15.32 160 ARG A N 1
ATOM 989 C CA . ARG A 1 124 ? -6.815 -16.192 14.964 1.00 14.67 160 ARG A CA 1
ATOM 990 C C . ARG A 1 124 ? -6.685 -17.716 15.148 1.00 18.22 160 ARG A C 1
ATOM 991 O O . ARG A 1 124 ? -5.590 -18.263 15.462 1.00 19.86 160 ARG A O 1
ATOM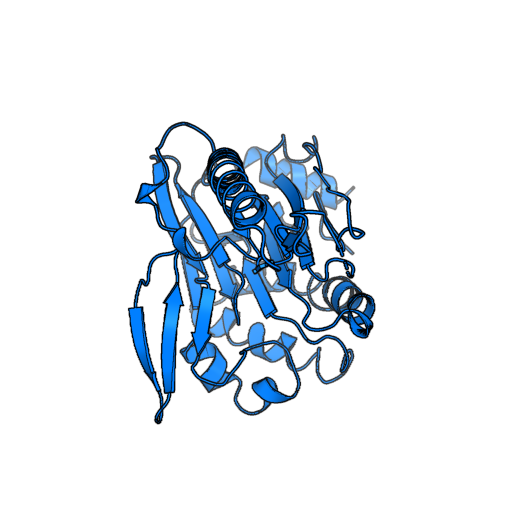 999 N N . SER A 1 125 ? -7.811 -18.412 15.017 1.00 19.30 161 SER A N 1
ATOM 1000 C CA A SER A 1 125 ? -7.859 -19.892 15.098 0.50 21.52 161 SER A CA 1
ATOM 1001 C CA B SER A 1 125 ? -7.769 -19.844 15.161 0.50 20.30 161 SER A CA 1
ATOM 1002 C C . SER A 1 125 ? -6.913 -20.507 14.071 1.00 22.06 161 SER A C 1
ATOM 1003 O O . SER A 1 125 ? -6.115 -21.475 14.361 1.00 25.71 161 SER A O 1
ATOM 1008 N N . LYS A 1 126 ? -7.009 -20.011 12.853 1.00 18.85 162 LYS A N 1
ATOM 1009 C CA . LYS A 1 126 ? -6.324 -20.673 11.720 1.00 20.46 162 LYS A CA 1
ATOM 1010 C C . LYS A 1 126 ? -4.856 -20.337 11.7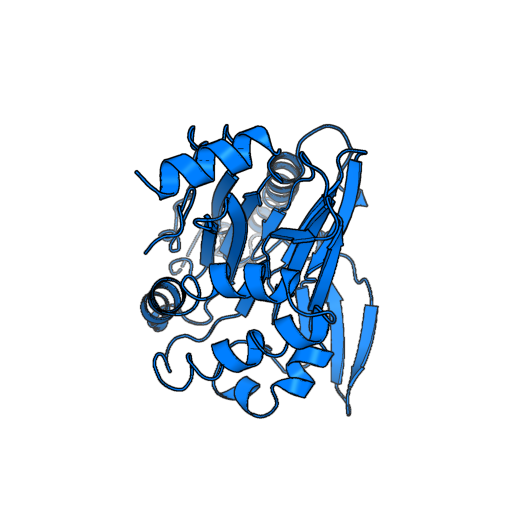03 1.00 19.93 162 LYS A C 1
ATOM 1011 O O . LYS A 1 126 ? -4.032 -21.116 11.191 1.00 23.01 162 LYS A O 1
ATOM 1017 N N . HIS A 1 127 ? -4.477 -19.134 12.165 1.00 19.45 163 HIS A N 1
ATOM 1018 C CA . HIS A 1 127 ? -3.082 -18.678 11.923 1.00 18.95 163 HIS A CA 1
ATOM 1019 C C . HIS A 1 127 ? -2.331 -18.241 13.135 1.00 19.33 163 HIS A C 1
ATOM 1020 O O . HIS A 1 127 ? -1.161 -17.924 12.985 1.00 20.97 163 HIS A O 1
ATOM 1027 N N . ALA A 1 128 ? -2.962 -18.075 14.297 1.00 18.73 164 ALA A N 1
ATOM 1028 C CA . ALA A 1 128 ? -2.205 -17.498 15.473 1.00 17.49 164 ALA A CA 1
ATOM 1029 C C . ALA A 1 128 ? -2.778 -18.055 16.766 1.00 17.25 164 ALA A C 1
ATOM 1030 O O . ALA A 1 128 ? -3.307 -17.293 17.583 1.00 16.98 164 ALA A O 1
ATOM 1032 N N . PRO A 1 129 ? -2.653 -19.366 17.005 1.00 18.61 165 PRO A N 1
ATOM 1033 C CA . PRO A 1 129 ? -3.259 -19.928 18.234 1.00 17.87 165 PRO A CA 1
ATOM 1034 C C . PRO A 1 129 ? -2.673 -19.295 19.531 1.00 14.89 165 PRO A C 1
ATOM 1035 O O . PRO A 1 129 ? -3.369 -19.256 20.560 1.00 16.59 165 PRO A O 1
ATOM 1039 N N . LEU A 1 130 ? -1.409 -18.844 19.499 1.00 16.43 166 LEU A N 1
ATOM 1040 C CA . LEU A 1 130 ? -0.799 -18.225 20.705 1.00 14.33 166 LEU A CA 1
ATOM 1041 C C . LEU A 1 130 ? -1.215 -16.728 20.866 1.00 14.33 166 LEU A C 1
ATOM 1042 O O . LEU A 1 130 ? -0.865 -16.118 21.885 1.00 17.63 166 LEU A O 1
ATOM 1047 N N . ALA A 1 131 ? -1.837 -16.128 19.849 1.00 15.27 167 ALA A N 1
ATOM 1048 C CA . ALA A 1 131 ? -2.296 -14.699 20.010 1.00 14.59 167 ALA A CA 1
ATOM 1049 C C . ALA A 1 131 ? -3.544 -14.690 20.865 1.00 16.26 167 ALA A C 1
ATOM 1050 O O . ALA A 1 131 ? -4.658 -14.894 20.358 1.00 18.42 167 ALA A O 1
ATOM 1052 N N . GLU A 1 132 ? -3.398 -14.443 22.171 1.00 15.90 168 GLU A N 1
ATOM 1053 C CA . GLU A 1 132 ? -4.588 -14.397 23.071 1.00 14.95 168 GLU A CA 1
ATOM 1054 C C . GLU A 1 132 ? -4.623 -12.980 23.670 1.00 14.63 168 GLU A C 1
ATOM 1055 O O . GLU A 1 132 ? -3.634 -12.563 24.328 1.00 15.42 168 GLU A O 1
ATOM 1061 N N . PHE A 1 133 ? -5.726 -12.248 23.428 1.00 12.99 169 PHE A N 1
ATOM 1062 C CA . PHE A 1 133 ? -5.643 -10.790 23.720 1.00 11.99 169 PHE A CA 1
ATOM 1063 C C . PHE A 1 133 ? -6.992 -10.217 23.756 1.00 14.63 169 PHE A C 1
ATOM 1064 O O . PHE A 1 133 ? -7.935 -10.791 23.111 1.00 15.57 169 PHE A O 1
ATOM 1072 N N . THR A 1 134 ? -7.139 -9.093 24.479 1.00 12.40 170 THR A N 1
ATOM 1073 C CA . THR A 1 134 ? -8.439 -8.360 24.357 1.00 12.70 170 THR A CA 1
ATOM 1074 C C . THR A 1 134 ? -8.143 -7.214 23.343 1.00 11.37 170 THR A C 1
ATOM 1075 O O . THR A 1 134 ? -6.961 -6.805 23.112 1.00 11.87 170 THR A O 1
ATOM 1079 N N . MET A 1 135 ? -9.217 -6.675 22.749 1.00 12.95 171 MET A N 1
ATOM 1080 C CA . MET A 1 135 ? -9.019 -5.662 21.677 1.00 12.17 171 MET A CA 1
ATOM 1081 C C . MET A 1 135 ? -10.236 -4.857 21.442 1.00 13.32 171 MET A C 1
ATOM 1082 O O . MET A 1 135 ? -11.388 -5.400 21.421 1.00 14.09 171 MET A O 1
ATOM 1087 N N . SER A 1 136 ? -10.007 -3.540 21.216 1.00 13.37 172 SER A N 1
ATOM 1088 C CA . SER A 1 136 ? -11.121 -2.726 20.677 1.00 12.88 172 SER A CA 1
ATOM 1089 C C . SER A 1 136 ? -10.545 -2.025 19.418 1.00 15.84 172 SER A C 1
ATOM 1090 O O . SER A 1 136 ? -9.337 -1.951 19.233 1.00 15.17 172 SER A O 1
ATOM 1093 N N . LEU A 1 137 ? -11.411 -1.631 18.532 1.00 13.70 173 LEU A N 1
ATOM 1094 C CA . LEU A 1 137 ? -10.980 -0.899 17.338 1.00 15.37 173 LEU A CA 1
ATOM 1095 C C . LEU A 1 137 ? -12.091 -0.090 16.809 1.00 17.17 173 LEU A C 1
ATOM 1096 O O . LEU A 1 137 ? -13.289 -0.342 17.099 1.00 18.42 173 LEU A O 1
ATOM 1101 N N . CYS A 1 138 ? -11.683 0.904 16.018 1.00 16.26 174 CYS A N 1
ATOM 1102 C CA . CYS A 1 138 ? -12.671 1.684 15.327 1.00 16.83 174 CYS A CA 1
ATOM 1103 C C . CYS A 1 138 ? -12.142 2.287 14.073 1.00 15.41 174 CYS A C 1
ATOM 1104 O O . CYS A 1 138 ? -10.896 2.381 13.929 1.00 15.28 174 CYS A O 1
ATOM 1107 N N . VAL A 1 139 ? -13.035 2.588 13.121 1.00 15.55 175 VAL A N 1
ATOM 1108 C CA A VAL A 1 139 ? -12.586 3.215 11.870 0.50 13.99 175 VAL A CA 1
ATOM 1109 C CA B VAL A 1 139 ? -12.598 3.194 11.886 0.50 15.52 175 VAL A CA 1
ATOM 1110 C C . VAL A 1 139 ? -13.633 4.208 11.466 1.00 15.27 175 VAL A C 1
ATOM 1111 O O . VAL A 1 139 ? -14.813 3.986 11.726 1.00 14.66 175 VAL A O 1
ATOM 1118 N N . THR A 1 140 ? -13.211 5.250 10.767 1.00 14.19 176 THR A N 1
ATOM 1119 C CA . THR A 1 140 ? -14.186 6.151 10.185 1.00 14.50 176 THR A CA 1
ATOM 1120 C C . THR A 1 140 ? -14.689 5.655 8.814 1.00 14.97 176 THR A C 1
ATOM 1121 O O . THR A 1 140 ? -14.014 4.809 8.149 1.00 16.09 176 THR A O 1
ATOM 1125 N N . TYR A 1 141 ? -15.847 6.156 8.386 1.00 14.50 177 TYR A N 1
ATOM 1126 C CA . TYR A 1 141 ? -16.350 5.808 7.043 1.00 14.84 177 TYR A CA 1
ATOM 1127 C C . TYR A 1 141 ? -17.266 6.969 6.643 1.00 17.13 177 TYR A C 1
ATOM 1128 O O . TYR A 1 141 ? -17.825 7.683 7.511 1.00 17.50 177 TYR A O 1
ATOM 1137 N N . GLN A 1 142 ? -17.371 7.213 5.351 1.00 16.73 178 GLN A N 1
ATOM 1138 C CA . GLN A 1 142 ? -18.225 8.310 4.843 1.00 22.42 178 GLN A CA 1
ATOM 1139 C C . GLN A 1 142 ? -19.514 7.727 4.281 1.00 25.41 178 GLN A C 1
ATOM 1140 O O . GLN A 1 142 ? -19.485 6.759 3.527 1.00 25.73 178 GLN A O 1
ATOM 1146 N N . LYS A 1 143 ? -20.632 8.343 4.621 1.00 21.74 179 LYS A N 1
ATOM 1147 C CA . LYS A 1 143 ? -21.934 7.925 4.070 1.00 24.93 179 LYS A CA 1
ATOM 1148 C C . LYS A 1 143 ? -22.773 9.124 4.044 1.00 26.58 179 LYS A C 1
ATOM 1149 O O . LYS A 1 143 ? -22.739 9.953 5.005 1.00 28.15 179 LYS A O 1
ATOM 1155 N N . ASP A 1 144 ? -23.543 9.282 2.963 1.00 29.84 180 ASP A N 1
ATOM 1156 C CA . ASP A 1 144 ? -24.557 10.382 2.956 1.00 34.75 180 ASP A CA 1
ATOM 1157 C C . ASP A 1 144 ? -23.975 11.762 3.299 1.00 33.72 180 ASP A C 1
ATOM 1158 O O . ASP A 1 144 ? -24.559 12.537 4.098 1.00 33.90 180 ASP A O 1
ATOM 1163 N N . GLU A 1 145 ? -22.838 12.036 2.666 1.00 31.73 181 GLU A N 1
ATOM 1164 C CA . GLU A 1 145 ? -22.074 13.264 2.806 1.00 34.50 181 GLU A CA 1
ATOM 1165 C C . GLU A 1 145 ? -21.710 13.638 4.270 1.00 34.36 181 GLU A C 1
ATOM 1166 O O . GLU A 1 145 ? -21.509 14.803 4.565 1.00 36.62 181 GLU A O 1
ATOM 1172 N N . GLN A 1 146 ? -21.604 12.639 5.156 1.00 29.31 182 GLN A N 1
ATOM 1173 C CA . GLN A 1 146 ? -21.212 12.814 6.553 1.00 26.77 182 GLN A CA 1
ATOM 1174 C C . GLN A 1 146 ? -20.169 11.766 6.913 1.00 25.26 182 GLN A C 1
ATOM 1175 O O . GLN A 1 146 ? -19.867 10.840 6.132 1.00 26.52 182 GLN A O 1
ATOM 1181 N N . LEU A 1 147 ? -19.576 11.943 8.063 1.00 20.72 183 LEU A N 1
ATOM 1182 C CA . LEU A 1 147 ? -18.537 11.062 8.516 1.00 19.39 183 LEU A CA 1
ATOM 1183 C C . LEU A 1 147 ? -19.074 10.358 9.796 1.00 17.93 183 LEU A C 1
ATOM 1184 O O . LEU A 1 147 ? -19.705 10.987 10.682 1.00 19.06 183 LEU A O 1
ATOM 1189 N N . PHE A 1 148 ? -18.808 9.056 9.871 1.00 17.71 184 PHE A N 1
ATOM 1190 C CA . PHE A 1 148 ? -19.199 8.186 10.957 1.00 17.08 184 PHE A CA 1
ATOM 1191 C C . PHE A 1 148 ? -18.021 7.398 11.447 1.00 17.45 184 PHE A C 1
ATOM 1192 O O . PHE A 1 148 ? -17.007 7.358 10.782 1.00 17.10 184 PHE A O 1
ATOM 1200 N N . CYS A 1 149 ? -18.194 6.804 12.638 1.00 17.81 185 CYS A N 1
ATOM 1201 C CA . CYS A 1 149 ? -17.158 5.995 13.218 1.00 13.92 185 CYS A CA 1
ATOM 1202 C C . CYS A 1 149 ? -17.871 4.765 13.824 1.00 16.37 185 CYS A C 1
ATOM 1203 O O . CYS A 1 149 ? -18.869 4.922 14.511 1.00 16.87 185 CYS A O 1
ATOM 1206 N N . ALA A 1 150 ? -17.376 3.556 13.533 1.00 15.09 186 ALA A N 1
ATOM 1207 C CA . ALA A 1 150 ? -17.954 2.335 14.069 1.00 13.07 186 ALA A CA 1
ATOM 1208 C C . ALA A 1 150 ? -16.864 1.397 14.537 1.00 14.86 186 ALA A C 1
ATOM 1209 O O . ALA A 1 150 ? -15.673 1.521 14.098 1.00 15.42 186 ALA A O 1
ATOM 1211 N N . GLY A 1 151 ? -17.187 0.475 15.420 1.00 12.90 187 GLY A N 1
ATOM 1212 C CA . GLY A 1 151 ? -16.106 -0.446 15.876 1.00 13.63 187 GLY A CA 1
ATOM 1213 C C . GLY A 1 151 ? -16.707 -1.268 17.002 1.00 15.19 187 GLY A C 1
ATOM 1214 O O . GLY A 1 151 ? -17.941 -1.435 17.123 1.00 14.32 187 GLY A O 1
ATOM 1215 N N . PHE A 1 152 ? -15.834 -1.770 17.850 1.00 14.21 188 PHE A N 1
ATOM 1216 C CA . PHE A 1 152 ? -16.297 -2.733 18.896 1.00 12.89 188 PHE A CA 1
ATOM 1217 C C . PHE A 1 152 ? -15.158 -2.832 19.883 1.00 13.77 188 PHE A C 1
ATOM 1218 O O . PHE A 1 152 ? -14.032 -2.408 19.644 1.00 14.87 188 PHE A O 1
ATOM 1226 N N . GLY A 1 153 ? -15.456 -3.478 21.013 1.00 13.35 189 GLY A N 1
ATOM 1227 C CA . GLY A 1 153 ? -14.357 -3.965 21.900 1.00 13.92 189 GLY A CA 1
ATOM 1228 C C . GLY A 1 153 ? -14.852 -5.242 22.546 1.00 15.18 189 GLY A C 1
ATOM 1229 O O . GLY A 1 153 ? -16.035 -5.343 22.995 1.00 17.74 189 GLY A O 1
ATOM 1230 N N . ILE A 1 154 ? -13.926 -6.194 22.630 1.00 14.88 190 ILE A N 1
ATOM 1231 C CA A ILE A 1 154 ? -14.181 -7.404 23.419 0.50 14.62 190 ILE A CA 1
ATOM 1232 C CA B ILE A 1 154 ? -14.129 -7.478 23.328 0.50 14.69 190 ILE A CA 1
ATOM 1233 C C . ILE A 1 154 ? -13.127 -7.448 24.473 1.00 13.57 190 ILE A C 1
ATOM 1234 O O . ILE A 1 154 ? -11.886 -7.451 24.185 1.00 14.22 190 ILE A O 1
ATOM 1243 N N . GLY A 1 155 ? -13.611 -7.429 25.706 1.00 15.95 191 GLY A N 1
ATOM 1244 C CA . GLY A 1 155 ? -12.680 -7.469 26.873 1.00 14.80 191 GLY A CA 1
ATOM 1245 C C . GLY A 1 155 ? -12.562 -6.111 27.554 1.00 15.25 191 GLY A C 1
ATOM 1246 O O . GLY A 1 155 ? -13.559 -5.286 27.641 1.00 15.56 191 GLY A O 1
ATOM 1247 N N . ASP A 1 156 ? -11.360 -5.876 28.057 1.00 14.53 192 ASP A N 1
ATOM 1248 C CA . ASP A 1 156 ? -11.189 -4.817 29.060 1.00 17.21 192 ASP A CA 1
ATOM 1249 C C . ASP A 1 156 ? -10.564 -3.519 28.539 1.00 18.32 192 ASP A C 1
ATOM 1250 O O . ASP A 1 156 ? -10.283 -2.648 29.359 1.00 21.28 192 ASP A O 1
ATOM 1255 N N . THR A 1 157 ? -10.363 -3.358 27.219 1.00 13.67 193 THR A N 1
ATOM 1256 C CA 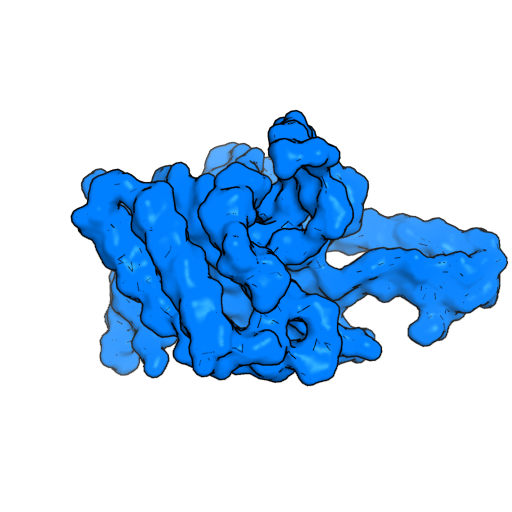. THR A 1 157 ? -9.830 -2.058 26.711 1.00 13.14 193 THR A CA 1
ATOM 1257 C C . THR A 1 157 ? -11.034 -1.128 26.550 1.00 14.04 193 THR A C 1
ATOM 1258 O O . THR A 1 157 ? -12.189 -1.589 26.589 1.00 14.51 193 THR A O 1
ATOM 1262 N N . GLY A 1 158 ? -10.770 0.192 26.407 1.00 13.49 194 GLY A N 1
ATOM 1263 C CA . GLY A 1 158 ? -11.898 1.089 26.219 1.00 14.69 194 GLY A CA 1
ATOM 1264 C C . GLY A 1 158 ? -11.580 2.133 25.184 1.00 12.85 194 GLY A C 1
ATOM 1265 O O . GLY A 1 158 ? -10.403 2.411 24.903 1.00 14.70 194 GLY A O 1
ATOM 1266 N N . ILE A 1 159 ? -12.616 2.747 24.611 1.00 11.39 195 ILE A N 1
ATOM 1267 C CA . ILE A 1 159 ? -12.440 3.911 23.737 1.00 13.13 195 ILE A CA 1
ATOM 1268 C C . ILE A 1 159 ? -13.485 4.931 24.116 1.00 10.71 195 ILE A C 1
ATOM 1269 O O . ILE A 1 159 ? -14.719 4.655 24.110 1.00 14.07 195 ILE A O 1
ATOM 1274 N N . ALA A 1 160 ? -13.044 6.119 24.459 1.00 14.65 196 ALA A N 1
ATOM 1275 C CA . ALA A 1 160 ? -13.927 7.246 24.769 1.00 14.29 196 ALA A CA 1
ATOM 1276 C C . ALA A 1 160 ? -13.765 8.284 23.658 1.00 16.20 196 ALA A C 1
ATOM 1277 O O . ALA A 1 160 ? -12.745 8.337 22.975 1.00 16.17 196 ALA A O 1
ATOM 1279 N N . ILE A 1 161 ? -14.682 9.219 23.636 1.00 16.46 197 ILE A N 1
ATOM 1280 C CA . ILE A 1 161 ? -14.621 10.333 22.653 1.00 16.79 197 ILE A CA 1
ATOM 1281 C C . ILE A 1 161 ? -14.907 11.644 23.350 1.00 15.83 197 ILE A C 1
ATOM 1282 O O . ILE A 1 161 ? -15.819 11.703 24.193 1.00 17.78 197 ILE A O 1
ATOM 1287 N N . LYS A 1 162 ? -14.074 12.656 23.090 1.00 15.95 198 LYS A N 1
ATOM 1288 C CA . LYS A 1 162 ? -14.391 14.032 23.549 1.00 15.95 198 LYS A CA 1
ATOM 1289 C C . LYS A 1 162 ? -14.865 14.818 22.272 1.00 16.81 198 LYS A C 1
ATOM 1290 O O . LYS A 1 162 ? -14.091 14.983 21.294 1.00 18.11 198 LYS A O 1
ATOM 1296 N N . ARG A 1 163 ? -16.148 15.168 22.270 1.00 19.13 199 ARG A N 1
ATOM 1297 C CA . ARG A 1 163 ? -16.759 15.928 21.147 1.00 20.10 199 ARG A CA 1
ATOM 1298 C C . ARG A 1 163 ? -16.252 17.372 21.102 1.00 21.52 199 ARG A C 1
ATOM 1299 O O . ARG A 1 163 ? -15.841 17.906 22.123 1.00 23.95 199 ARG A O 1
ATOM 1307 N N . ASN A 1 164 ? -16.268 17.995 19.925 1.00 25.07 200 ASN A N 1
ATOM 1308 C CA . ASN A 1 164 ? -15.858 19.384 19.809 1.00 27.63 200 ASN A CA 1
ATOM 1309 C C . ASN A 1 164 ? -16.448 20.335 20.850 1.00 33.59 200 ASN A C 1
ATOM 1310 O O . ASN A 1 164 ? -15.747 21.169 21.375 1.00 37.99 200 ASN A O 1
ATOM 1315 N N . GLU A 1 165 ? -17.711 20.152 21.168 1.00 32.46 201 GLU A N 1
ATOM 1316 C CA . GLU A 1 165 ? -18.426 20.994 22.185 1.00 36.81 201 GLU A CA 1
ATOM 1317 C C . GLU A 1 165 ? -18.024 20.681 23.641 1.00 38.42 201 GLU A C 1
ATOM 1318 O O . GLU A 1 165 ? -18.335 21.432 24.559 1.00 41.90 201 GLU A O 1
ATOM 1324 N N . GLY A 1 166 ? -17.366 19.570 23.863 1.00 30.78 202 GLY A N 1
ATOM 1325 C CA . GLY A 1 166 ? -16.685 19.280 25.130 1.00 32.47 202 GLY A CA 1
ATOM 1326 C C . GLY A 1 166 ? -17.196 18.047 25.810 1.00 30.37 202 GLY A C 1
ATOM 1327 O O . GLY A 1 166 ? -16.514 17.531 26.694 1.00 32.89 202 GLY A O 1
ATOM 1328 N N . THR A 1 167 ? -18.378 17.562 25.394 1.00 28.15 203 THR A N 1
ATOM 1329 C CA . THR A 1 167 ? -18.963 16.301 25.970 1.00 26.31 203 THR A CA 1
ATOM 1330 C C . THR A 1 167 ? -18.118 15.077 25.780 1.00 24.31 203 THR A C 1
ATOM 1331 O O . THR A 1 167 ? -17.528 14.888 24.717 1.00 25.03 203 THR A O 1
ATOM 1335 N N . ILE A 1 168 ? -17.982 14.301 26.836 1.00 23.44 204 ILE A N 1
ATOM 1336 C CA . ILE A 1 168 ? -17.195 13.041 26.800 1.00 24.13 204 ILE A CA 1
ATOM 1337 C C . ILE A 1 168 ? -18.174 11.899 26.861 1.00 24.02 204 ILE A C 1
ATOM 1338 O O . ILE A 1 168 ? -19.099 11.930 27.707 1.00 28.32 204 ILE A O 1
ATOM 1343 N N . GLU A 1 169 ? -18.035 10.949 25.935 1.00 23.76 205 GLU A N 1
ATOM 1344 C CA . GLU A 1 169 ? -19.010 9.855 25.813 1.00 25.26 205 GLU A CA 1
ATOM 1345 C C . GLU A 1 169 ? -18.123 8.611 25.700 1.00 23.01 205 GLU A C 1
ATOM 1346 O 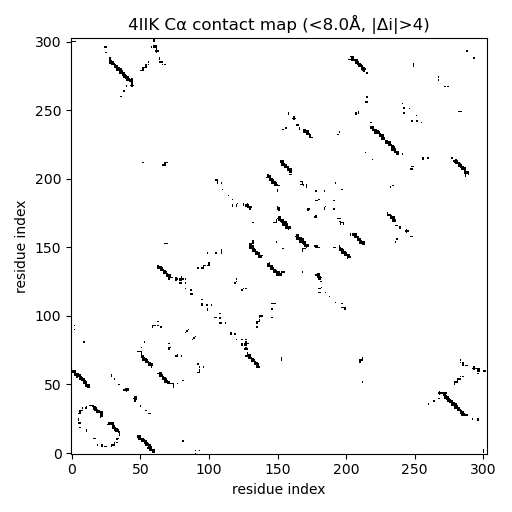O . GLU A 1 169 ? -16.993 8.712 25.252 1.00 24.45 205 GLU A O 1
ATOM 1352 N N . GLN A 1 170 ? -18.654 7.452 26.046 1.00 19.07 206 GLN A N 1
ATOM 1353 C CA . GLN A 1 170 ? -17.932 6.244 25.885 1.00 16.52 206 GLN A CA 1
ATOM 1354 C C . GLN A 1 170 ? -18.404 5.592 24.551 1.00 18.24 206 GLN A C 1
ATOM 1355 O O . GLN A 1 170 ? -19.618 5.537 24.251 1.00 22.67 206 GLN A O 1
ATOM 1361 N N . LEU A 1 171 ? -17.439 5.183 23.748 1.00 15.96 207 LEU A N 1
ATOM 1362 C CA . LEU A 1 171 ? -17.791 4.412 22.508 1.00 14.97 207 LEU A CA 1
ATOM 1363 C C . LEU A 1 171 ? -17.708 2.886 22.788 1.00 12.99 207 LEU A C 1
ATOM 1364 O O . LEU A 1 171 ? -18.639 2.086 22.380 1.00 16.37 207 LEU A O 1
ATOM 1369 N N . VAL A 1 172 ? -16.580 2.485 23.383 1.00 12.82 208 VAL A N 1
ATOM 1370 C CA . VAL A 1 172 ? -16.333 1.087 23.719 1.00 15.16 208 VAL A CA 1
ATOM 1371 C C . VAL A 1 172 ? -16.047 1.032 25.234 1.00 15.08 208 VAL A C 1
ATOM 1372 O O . VAL A 1 172 ? -15.161 1.685 25.738 1.00 15.58 208 VAL A O 1
ATOM 1376 N N . CYS A 1 173 ? -16.895 0.344 25.968 1.00 16.35 209 CYS A N 1
ATOM 1377 C CA . CYS A 1 173 ? -16.649 0.234 27.419 1.00 17.62 209 CYS A CA 1
ATOM 1378 C C . CYS A 1 173 ? -15.698 -0.887 27.768 1.00 17.28 209 CYS A C 1
ATOM 1379 O O . CYS A 1 173 ? -15.411 -1.781 26.958 1.00 17.71 209 CYS A O 1
ATOM 1382 N N . HIS A 1 174 ? -15.083 -0.794 28.941 1.00 17.94 210 HIS A N 1
ATOM 1383 C CA . HIS A 1 174 ? -14.333 -1.906 29.531 1.00 17.09 210 HIS A CA 1
ATOM 1384 C C . HIS A 1 174 ? -15.433 -2.872 30.030 1.00 15.82 210 HIS A C 1
ATOM 1385 O O . HIS A 1 174 ? -16.297 -2.493 30.867 1.00 18.22 210 HIS A O 1
ATOM 1392 N N . THR A 1 175 ? -15.476 -4.117 29.521 1.00 16.53 211 THR A N 1
ATOM 1393 C CA . THR A 1 175 ? -16.517 -5.055 29.996 1.00 15.89 211 THR A CA 1
ATOM 1394 C C . THR A 1 175 ? -15.876 -6.071 30.956 1.00 16.47 211 THR A C 1
ATOM 1395 O O . THR A 1 175 ? -14.758 -6.635 30.667 1.00 18.84 211 THR A O 1
ATOM 1399 N N . GLU A 1 176 ? -16.564 -6.347 32.074 1.00 17.59 212 GLU A N 1
ATOM 1400 C CA . GLU A 1 176 ? -16.165 -7.397 33.012 1.00 19.34 212 GLU A CA 1
ATOM 1401 C C . GLU A 1 176 ? -17.249 -8.397 33.136 1.00 20.85 212 GLU A C 1
ATOM 1402 O O . GLU A 1 176 ? -18.398 -7.992 33.283 1.00 24.44 212 GLU A O 1
ATOM 1408 N N . VAL A 1 177 ? -16.936 -9.710 33.084 1.00 22.17 213 VAL A N 1
ATOM 1409 C CA . VAL A 1 177 ? -18.007 -10.727 33.192 1.00 22.45 213 VAL A CA 1
ATOM 1410 C C . VAL A 1 177 ? -17.561 -11.602 34.380 1.00 24.01 213 VAL A C 1
ATOM 1411 O O . VAL A 1 177 ? -16.416 -12.042 34.385 1.00 26.42 213 VAL A O 1
ATOM 1415 N N . ASP A 1 178 ? -18.419 -11.796 35.394 1.00 26.93 214 ASP A N 1
ATOM 1416 C CA . ASP A 1 178 ? -18.081 -12.714 36.502 1.00 30.35 214 ASP A CA 1
ATOM 1417 C C . ASP A 1 178 ? -17.457 -14.011 36.024 1.00 37.42 214 ASP A C 1
ATOM 1418 O O . ASP A 1 178 ? -18.057 -14.726 35.237 1.00 36.48 214 ASP A O 1
ATOM 1423 N N . GLY A 1 179 ? -16.222 -14.277 36.455 1.00 39.59 215 GLY A N 1
ATOM 1424 C CA . GLY A 1 179 ? -15.603 -15.599 36.250 1.00 38.69 215 GLY A CA 1
ATOM 1425 C C . GLY A 1 179 ? -15.040 -15.835 34.870 1.00 41.04 215 GLY A C 1
ATOM 1426 O O . GLY A 1 179 ? -14.587 -16.928 34.580 1.00 50.97 215 GLY A O 1
ATOM 1427 N N . PHE A 1 180 ? -15.091 -14.827 34.014 1.00 36.02 216 PHE A N 1
ATOM 1428 C CA . PHE A 1 180 ? -14.602 -14.929 32.610 1.00 42.43 216 PHE A CA 1
ATOM 1429 C C . PHE A 1 180 ? -13.646 -13.817 32.350 1.00 36.94 216 PHE A C 1
ATOM 1430 O O . PHE A 1 180 ? -13.606 -12.845 33.079 1.00 39.94 216 PHE A O 1
ATOM 1438 N N . LYS A 1 181 ? -12.896 -13.940 31.262 1.00 31.18 217 LYS A N 1
ATOM 1439 C CA . LYS A 1 181 ? -12.054 -12.787 30.744 1.00 31.10 217 LYS A CA 1
ATOM 1440 C C . LYS A 1 181 ? -12.396 -12.830 29.276 1.00 27.42 217 LYS A C 1
ATOM 1441 O O . LYS A 1 181 ? -11.703 -13.545 28.543 1.00 34.16 217 LYS A O 1
ATOM 1447 N N . ASP A 1 182 ? -13.482 -12.205 28.805 1.00 25.59 218 ASP A N 1
ATOM 1448 C CA . ASP A 1 182 ? -13.797 -12.331 27.321 1.00 21.82 218 ASP A CA 1
ATOM 1449 C C . ASP A 1 182 ? -12.702 -11.741 26.500 1.00 17.83 218 ASP A C 1
ATOM 1450 O O . ASP A 1 182 ? -12.135 -10.694 26.841 1.00 18.60 218 ASP A O 1
ATOM 1455 N N . ALA A 1 183 ? -12.353 -12.410 25.390 1.00 17.80 219 ALA A N 1
ATOM 1456 C CA . ALA A 1 183 ? -11.101 -12.086 24.662 1.00 13.87 219 ALA A CA 1
ATOM 1457 C C . ALA A 1 183 ? -11.113 -12.742 23.313 1.00 15.46 219 ALA A C 1
ATOM 1458 O O . ALA A 1 183 ? -11.985 -13.592 23.065 1.00 15.99 219 ALA A O 1
ATOM 1460 N N . PHE A 1 184 ? -10.132 -12.371 22.484 1.00 15.03 220 PHE A N 1
ATOM 1461 C CA . PHE A 1 184 ? -9.792 -13.173 21.298 1.00 14.26 220 PHE A CA 1
ATOM 1462 C C . PHE A 1 184 ? -8.850 -14.320 21.765 1.00 14.85 220 PHE A C 1
ATOM 1463 O O . PHE A 1 184 ? -7.657 -14.160 21.966 1.00 18.50 220 PHE A O 1
ATOM 1471 N N . ASP A 1 185 ? -9.464 -15.486 22.010 1.00 17.06 221 ASP A N 1
ATOM 1472 C CA . ASP A 1 185 ? -8.715 -16.647 22.458 1.00 20.05 221 ASP A CA 1
ATOM 1473 C C . ASP A 1 185 ? -9.570 -17.890 22.225 1.00 22.35 221 ASP A C 1
ATOM 1474 O O . ASP A 1 185 ? -10.703 -17.764 21.737 1.00 23.67 221 ASP A O 1
ATOM 1479 N N . ASN A 1 186 ? -9.009 -19.082 22.523 1.00 24.11 222 ASN A N 1
ATOM 1480 C CA . ASN A 1 186 ? -9.610 -20.326 22.123 1.00 28.31 222 ASN A CA 1
ATOM 1481 C C . ASN A 1 186 ? -10.846 -20.455 22.972 1.00 26.83 222 ASN A C 1
ATOM 1482 O O . ASN A 1 186 ? -11.908 -20.834 22.493 1.00 31.80 222 ASN A O 1
ATOM 1487 N N . TYR A 1 187 ? -10.740 -20.105 24.253 1.00 29.38 223 TYR A N 1
ATOM 1488 C CA . TYR A 1 187 ? -11.869 -20.317 25.105 1.00 29.86 223 TYR A CA 1
ATOM 1489 C C . TYR A 1 187 ? -13.166 -19.517 24.694 1.00 30.25 223 TYR A C 1
ATOM 1490 O O . TYR A 1 187 ? -14.311 -20.096 24.623 1.00 31.44 223 TYR A O 1
ATOM 1499 N N . SER A 1 188 ? -13.021 -18.223 24.377 1.00 26.17 224 SER A N 1
ATOM 1500 C CA . SER A 1 188 ? -14.181 -17.346 24.026 1.00 24.49 224 SER A CA 1
ATOM 1501 C C . SER A 1 188 ? -14.725 -17.683 22.651 1.00 27.81 224 SER A C 1
ATOM 1502 O O . SER A 1 188 ? -15.898 -17.397 22.336 1.00 27.89 224 SER A O 1
ATOM 1505 N N . SER A 1 189 ? -13.909 -18.309 21.831 1.00 24.98 225 SER A N 1
ATOM 1506 C CA . SER A 1 189 ? -14.333 -18.589 20.441 1.00 24.99 225 SER A CA 1
ATOM 1507 C C . SER A 1 189 ? -15.491 -19.660 20.362 1.00 25.70 225 SER A C 1
ATOM 1508 O O . SER A 1 189 ? -16.109 -19.825 19.291 1.00 27.39 225 SER A O 1
ATOM 1511 N N . ALA A 1 190 ? -15.770 -20.377 21.473 1.00 26.81 226 ALA A N 1
ATOM 1512 C CA . ALA A 1 190 ? -16.840 -21.346 21.546 1.00 28.33 226 ALA A CA 1
ATOM 1513 C C . ALA A 1 190 ? -18.240 -20.752 21.433 1.00 28.58 226 ALA A C 1
ATOM 1514 O O . ALA A 1 190 ? -19.186 -21.465 21.114 1.00 34.19 226 ALA A O 1
ATOM 1516 N N . ASN A 1 191 ? -18.374 -19.475 21.802 1.00 30.39 227 ASN A N 1
ATOM 1517 C CA . ASN A 1 191 ? -19.684 -18.782 21.792 1.00 28.99 227 ASN A CA 1
ATOM 1518 C C . ASN A 1 191 ? -19.501 -17.321 21.462 1.00 26.46 227 ASN A C 1
ATOM 1519 O O . ASN A 1 191 ? -19.765 -16.427 22.277 1.00 25.66 227 ASN A O 1
ATOM 1524 N N . ILE A 1 192 ? -19.095 -17.082 20.228 1.00 22.66 228 ILE A N 1
ATOM 1525 C CA . ILE A 1 192 ? -18.734 -15.733 19.777 1.00 20.03 228 ILE A CA 1
ATOM 1526 C C . ILE A 1 192 ? -19.945 -14.849 19.843 1.00 21.22 228 ILE A C 1
ATOM 1527 O O . ILE A 1 192 ? -19.819 -13.686 20.221 1.00 20.82 228 ILE A O 1
ATOM 1532 N N . ASP A 1 193 ? -21.120 -15.322 19.401 1.00 23.48 229 ASP A N 1
ATOM 1533 C CA . ASP A 1 193 ? -22.260 -14.420 19.441 1.00 25.23 229 ASP A CA 1
ATOM 1534 C C . ASP A 1 193 ? -22.693 -14.012 20.854 1.00 24.08 229 ASP A C 1
ATOM 1535 O O . ASP A 1 193 ? -23.124 -12.844 21.044 1.00 23.04 229 ASP A O 1
ATOM 1540 N N . LEU A 1 194 ? -22.605 -14.957 21.824 1.00 21.36 230 LEU A N 1
ATOM 1541 C CA . LEU A 1 194 ? -22.881 -14.543 23.218 1.00 20.69 230 LEU A CA 1
ATOM 1542 C C . LEU A 1 194 ? -21.825 -13.492 23.682 1.00 21.58 230 LEU A C 1
ATOM 1543 O O . LEU A 1 194 ? -22.179 -12.517 24.373 1.00 21.49 230 LEU A O 1
ATOM 1548 N N . VAL A 1 195 ? -20.548 -13.707 23.348 1.00 19.59 231 VAL A N 1
ATOM 1549 C CA . VAL A 1 195 ? -19.494 -12.772 23.718 1.00 19.88 231 VAL A CA 1
ATOM 1550 C C . VAL A 1 195 ? -19.767 -11.408 23.128 1.00 18.93 231 VAL A C 1
ATOM 1551 O O . VAL A 1 195 ? -19.715 -10.369 23.831 1.00 19.24 231 VAL A O 1
ATOM 1555 N N . ILE A 1 196 ? -20.115 -11.376 21.828 1.00 18.43 232 ILE A N 1
ATOM 1556 C CA . ILE A 1 196 ? -20.487 -10.067 21.214 1.00 18.73 232 ILE A CA 1
ATOM 1557 C C . ILE A 1 196 ? -21.635 -9.347 21.933 1.00 19.46 232 ILE A C 1
ATOM 1558 O O . ILE A 1 196 ? -21.540 -8.127 22.221 1.00 22.15 232 ILE A O 1
ATOM 1563 N N . GLU A 1 197 ? -22.680 -10.097 22.256 1.00 19.72 233 GLU A N 1
ATOM 1564 C CA . GLU A 1 197 ? -23.901 -9.500 22.843 1.00 21.76 233 GLU A CA 1
ATOM 1565 C C . GLU A 1 197 ? -23.576 -8.871 24.182 1.00 25.35 233 GLU A C 1
ATOM 1566 O O . GLU A 1 197 ? -24.240 -7.920 24.600 1.00 27.50 233 GLU A O 1
ATOM 1572 N N . ARG A 1 198 ? -22.574 -9.368 24.891 1.00 20.53 234 ARG A N 1
ATOM 1573 C CA . ARG A 1 198 ? -22.387 -8.793 26.248 1.00 21.44 234 ARG A CA 1
ATOM 1574 C C . ARG A 1 198 ? -21.226 -7.814 26.312 1.00 17.44 234 ARG A C 1
ATOM 1575 O O . ARG A 1 198 ? -20.979 -7.200 27.349 1.00 19.35 234 ARG A O 1
ATOM 1583 N N . ASN A 1 199 ? -20.540 -7.648 25.182 1.00 17.62 235 ASN A N 1
ATOM 1584 C CA . ASN A 1 199 ? -19.438 -6.639 25.072 1.00 15.69 235 ASN A CA 1
ATOM 1585 C C . ASN A 1 199 ? -20.009 -5.398 24.328 1.00 16.95 235 ASN A C 1
ATOM 1586 O O . ASN A 1 199 ? -21.186 -5.050 24.585 1.00 23.82 235 ASN A O 1
ATOM 1591 N N . SER A 1 200 ? -19.185 -4.678 23.528 1.00 16.85 236 SER A N 1
ATOM 1592 C CA . SER A 1 200 ? -19.571 -3.340 22.963 1.00 17.11 236 SER A CA 1
ATOM 1593 C C . SER A 1 200 ? -19.447 -3.377 21.431 1.00 16.88 236 SER A C 1
ATOM 1594 O O . SER A 1 200 ? -18.408 -3.833 20.903 1.00 16.66 236 SER A O 1
ATOM 1597 N N . VAL A 1 201 ? -20.486 -2.905 20.731 1.00 15.85 237 VAL A N 1
ATOM 1598 C CA . VAL A 1 201 ? -20.387 -2.610 19.325 1.00 16.45 237 VAL A CA 1
ATOM 1599 C C . VAL A 1 201 ? -21.007 -1.217 19.265 1.00 16.14 237 VAL A C 1
ATOM 1600 O O . VAL A 1 201 ? -22.028 -0.945 19.936 1.00 19.96 237 VAL A O 1
ATOM 1604 N N . PHE A 1 202 ? -20.466 -0.334 18.413 1.00 14.82 238 PHE A N 1
ATOM 1605 C CA . PHE A 1 202 ? -21.011 1.038 18.319 1.00 16.53 238 PHE A CA 1
ATOM 1606 C C . PHE A 1 202 ? -20.940 1.585 16.908 1.00 16.51 238 PHE A C 1
ATOM 1607 O O . PHE A 1 202 ? -20.219 1.091 16.083 1.00 15.43 238 PHE A O 1
ATOM 1615 N N . ASN A 1 203 ? -21.739 2.582 16.656 1.00 16.59 239 ASN A N 1
ATOM 1616 C CA . ASN A 1 203 ? -21.764 3.312 15.351 1.00 16.15 239 ASN A CA 1
ATOM 1617 C C . ASN A 1 203 ? -22.249 4.725 15.722 1.00 16.51 239 ASN A C 1
ATOM 1618 O O . ASN A 1 203 ? -23.287 4.905 16.406 1.00 20.00 239 ASN A O 1
ATOM 1623 N N . THR A 1 204 ? -21.476 5.741 15.341 1.00 18.00 240 THR A N 1
ATOM 1624 C CA . THR A 1 204 ? -21.851 7.111 15.695 1.00 16.86 240 THR A CA 1
ATOM 1625 C C . THR A 1 204 ? -21.439 8.076 14.601 1.00 17.00 240 THR A C 1
ATOM 1626 O O . THR A 1 204 ? -20.404 7.855 14.013 1.00 17.41 240 THR A O 1
ATOM 1630 N N . LYS A 1 205 ? -22.141 9.165 14.409 1.00 20.03 241 LYS A N 1
ATOM 1631 C CA . LYS A 1 205 ? -21.666 10.301 13.582 1.00 17.16 241 LYS A CA 1
ATOM 1632 C C . LYS A 1 205 ? -20.480 10.989 14.321 1.00 20.58 241 LYS A C 1
ATOM 1633 O O . LYS A 1 205 ? -20.481 11.074 15.563 1.00 22.38 241 LYS A O 1
ATOM 1639 N N . VAL A 1 206 ? -19.490 11.453 13.592 1.00 17.29 242 VAL A N 1
ATOM 1640 C CA . VAL A 1 206 ? -18.348 12.211 14.198 1.00 18.02 242 VAL A CA 1
ATOM 1641 C C . VAL A 1 206 ? -18.154 13.461 13.349 1.00 19.87 242 VAL A C 1
ATOM 1642 O O . VAL A 1 206 ? -18.585 13.479 12.166 1.00 21.28 242 VAL A O 1
ATOM 1646 N N . MET A 1 207 ? -17.536 14.484 13.934 1.00 18.18 243 MET A N 1
ATOM 1647 C CA . MET A 1 207 ? -17.145 15.715 13.219 1.00 19.76 243 MET A CA 1
ATOM 1648 C C . MET A 1 207 ? -15.631 15.864 13.325 1.00 19.24 243 MET A C 1
ATOM 1649 O O . MET A 1 207 ? -15.056 15.468 14.306 1.00 19.57 243 MET A O 1
ATOM 1654 N N . PRO A 1 208 ? -15.000 16.494 12.337 1.00 19.80 244 PRO A N 1
ATOM 1655 C CA . PRO A 1 208 ? -13.577 16.803 12.454 1.00 19.26 244 PRO A CA 1
ATOM 1656 C C . PRO A 1 208 ? -13.298 17.503 13.752 1.00 18.40 244 PRO A C 1
ATOM 1657 O O . PRO A 1 208 ? -14.024 18.448 14.110 1.00 21.61 244 PRO A O 1
ATOM 1661 N N . GLY A 1 209 ? -12.211 17.094 14.412 1.00 18.76 245 GLY A N 1
ATOM 1662 C CA . GLY A 1 209 ? -11.855 17.674 15.697 1.00 17.42 245 GLY A CA 1
ATOM 1663 C C . GLY A 1 209 ? -12.391 16.880 16.892 1.00 15.91 245 GLY A C 1
ATOM 1664 O O . GLY A 1 209 ? -11.822 17.068 18.000 1.00 18.76 245 GLY A O 1
ATOM 1665 N N . ASP A 1 210 ? -13.465 16.074 16.735 1.00 18.55 246 ASP A N 1
ATOM 1666 C CA . ASP A 1 210 ? -13.783 15.084 17.776 1.00 16.10 246 ASP A CA 1
ATOM 1667 C C . ASP A 1 210 ? -12.515 14.268 18.073 1.00 17.44 246 ASP A C 1
ATOM 1668 O O . ASP A 1 210 ? -11.699 13.984 17.183 1.00 17.06 246 ASP A O 1
ATOM 1673 N N . GLU A 1 211 ? -12.323 13.880 19.345 1.00 14.83 247 GLU A N 1
ATOM 1674 C CA . GLU A 1 211 ? -11.019 13.268 19.742 1.00 13.01 247 GLU A CA 1
ATOM 1675 C C . GLU A 1 211 ? -11.271 11.878 20.375 1.00 15.64 247 GLU A C 1
ATOM 1676 O O . GLU A 1 211 ? -11.932 11.802 21.418 1.00 14.85 247 GLU A O 1
ATOM 1682 N N . LEU A 1 212 ? -10.779 10.805 19.740 1.00 13.94 248 LEU A N 1
ATOM 1683 C CA A LEU A 1 212 ? -10.921 9.443 20.266 0.50 12.52 248 LEU A CA 1
ATOM 1684 C CA B LEU A 1 212 ? -10.959 9.479 20.312 0.50 13.15 248 LEU A CA 1
ATOM 1685 C C . LEU A 1 212 ? -9.747 9.139 21.153 1.00 15.58 248 LEU A C 1
ATOM 1686 O O . LEU A 1 212 ? -8.586 9.359 20.731 1.00 18.71 248 LEU A O 1
ATOM 1695 N N . VAL A 1 213 ? -10.013 8.599 22.332 1.00 14.47 249 VAL A N 1
ATOM 1696 C CA . VAL A 1 213 ? -8.917 8.244 23.224 1.00 13.02 249 VAL A CA 1
ATOM 1697 C C . VAL A 1 213 ? -9.100 6.778 23.584 1.00 13.93 249 VAL A C 1
ATOM 1698 O O . VAL A 1 213 ? -10.077 6.434 24.221 1.00 13.90 249 VAL A O 1
ATOM 1702 N N . GLY A 1 214 ? -8.141 5.916 23.203 1.00 11.96 250 GLY A N 1
ATOM 1703 C CA . GLY A 1 214 ? -8.266 4.454 23.454 1.00 12.55 250 GLY A CA 1
ATOM 1704 C C . GLY A 1 214 ? -7.279 4.183 24.577 1.00 11.34 250 GLY A C 1
ATOM 1705 O O . GLY A 1 214 ? -6.239 4.869 24.778 1.00 13.77 250 GLY A O 1
ATOM 1706 N N . TYR A 1 215 ? -7.633 3.225 25.432 1.00 11.86 251 TYR A N 1
ATOM 1707 C CA . TYR A 1 215 ? -6.739 2.920 26.593 1.00 12.67 251 TYR A CA 1
ATOM 1708 C C . TYR A 1 215 ? -6.878 1.461 27.035 1.00 11.71 251 TYR A C 1
ATOM 1709 O O . TYR A 1 215 ? -7.987 0.880 26.951 1.00 14.81 251 TYR A O 1
ATOM 1718 N N . THR A 1 216 ? -5.722 0.882 27.493 1.00 12.64 252 THR A N 1
ATOM 1719 C CA . THR A 1 216 ? -5.744 -0.503 27.925 1.00 12.39 252 THR A CA 1
ATOM 1720 C C . THR A 1 216 ? -6.102 -0.678 29.373 1.00 14.77 252 THR A C 1
ATOM 1721 O O . THR A 1 216 ? -6.584 -1.777 29.771 1.00 17.37 252 THR A O 1
ATOM 1725 N N . TYR A 1 217 ? -5.988 0.383 30.151 1.00 15.09 253 TYR A N 1
ATOM 1726 C CA . TYR A 1 217 ? -6.165 0.307 31.584 1.00 16.87 253 TYR A CA 1
ATOM 1727 C C . TYR A 1 217 ? -6.202 1.747 32.145 1.00 17.18 253 TYR A C 1
ATOM 1728 O O . TYR A 1 217 ? -5.551 2.624 31.652 1.00 18.05 253 TYR A O 1
ATOM 1737 N N . VAL A 1 218 ? -7.025 1.919 33.181 1.00 17.67 254 VAL A N 1
ATOM 1738 C CA . VAL A 1 218 ? -6.902 3.110 34.067 1.00 16.98 254 VAL A CA 1
ATOM 1739 C C . VAL A 1 218 ? -7.105 2.589 35.484 1.00 16.82 254 VAL A C 1
ATOM 1740 O O . VAL A 1 218 ? -7.853 1.622 35.707 1.00 19.25 254 VAL A O 1
ATOM 1744 N N . PRO A 1 219 ? -6.479 3.245 36.453 1.00 17.88 255 PRO A N 1
ATOM 1745 C CA . PRO A 1 219 ? -6.777 2.901 37.855 1.00 18.41 255 PRO A CA 1
ATOM 1746 C C . PRO A 1 219 ? -8.306 2.914 38.079 1.00 17.27 255 PRO A C 1
ATOM 1747 O O . PRO A 1 219 ? -9.010 3.810 37.576 1.00 17.81 255 PRO A O 1
ATOM 1751 N N . PRO A 1 220 ? -8.838 1.865 38.725 1.00 16.72 256 PRO A N 1
ATOM 1752 C CA . PRO A 1 220 ? -10.260 1.572 38.594 1.00 18.00 256 PRO A CA 1
ATOM 1753 C C . PRO A 1 220 ? -11.165 2.594 39.256 1.00 18.93 256 PRO A C 1
ATOM 1754 O O . PRO A 1 220 ? -12.339 2.681 38.884 1.00 16.91 256 PRO A O 1
ATOM 1758 N N . MET A 1 221 ? -10.666 3.385 40.208 1.00 17.40 257 MET A N 1
ATOM 1759 C CA . MET A 1 221 ? -11.535 4.440 40.795 1.00 18.87 257 MET A CA 1
ATOM 1760 C C . MET A 1 221 ? -11.816 5.572 39.793 1.00 17.55 257 MET A C 1
ATOM 1761 O O . MET A 1 221 ? -12.697 6.397 40.005 1.00 21.44 257 MET A O 1
ATOM 1766 N N . LEU A 1 222 ? -11.149 5.551 38.645 1.00 17.70 258 LEU A N 1
ATOM 1767 C CA . LEU A 1 222 ? -11.401 6.546 37.601 1.00 17.26 258 LEU A CA 1
ATOM 1768 C C . LEU A 1 222 ? -12.465 6.107 36.621 1.00 18.07 258 LEU A C 1
ATOM 1769 O O . LEU A 1 222 ? -12.795 6.885 35.663 1.00 20.29 258 LEU A O 1
ATOM 1774 N N . GLU A 1 223 ? -13.022 4.890 36.821 1.00 16.06 259 GLU A N 1
ATOM 1775 C CA . GLU A 1 223 ? -14.168 4.444 35.984 1.00 18.00 259 GLU A CA 1
ATOM 1776 C C . GLU A 1 223 ? -15.436 4.538 36.790 1.00 17.96 259 GLU A C 1
ATOM 1777 O O . GLU A 1 223 ? -15.381 4.666 38.033 1.00 19.13 259 GLU A O 1
ATOM 1783 N N . MET A 1 224 ? -16.573 4.531 36.069 1.00 17.52 260 MET A N 1
ATOM 1784 C CA A MET A 1 224 ? -17.913 4.403 36.650 0.50 18.85 260 MET A CA 1
ATOM 1785 C CA B MET A 1 224 ? -17.887 4.341 36.702 0.50 19.08 260 MET A CA 1
ATOM 1786 C C . MET A 1 224 ? -18.623 3.249 35.976 1.00 20.66 260 MET A C 1
ATOM 1787 O O . MET A 1 224 ? -18.289 2.888 34.856 1.00 20.85 260 MET A O 1
ATOM 1796 N N . THR A 1 225 ? -19.638 2.712 36.631 1.00 21.34 261 THR A N 1
ATOM 1797 C CA . THR A 1 225 ? -20.438 1.655 36.048 1.00 20.18 261 THR A CA 1
ATOM 1798 C C . THR A 1 225 ? -21.582 2.251 35.297 1.00 23.55 261 THR A C 1
ATOM 1799 O O . THR A 1 225 ? -22.476 2.916 35.881 1.00 26.56 261 THR A O 1
ATOM 1803 N N . GLU A 1 226 ? -21.595 2.034 33.993 1.00 22.07 262 GLU A N 1
ATOM 1804 C CA A GLU A 1 226 ? -22.686 2.501 33.119 0.50 23.86 262 GLU A CA 1
ATOM 1805 C CA B GLU A 1 226 ? -22.707 2.530 33.178 0.50 23.59 262 GLU A CA 1
ATOM 1806 C C . GLU A 1 226 ? -23.884 1.576 33.200 1.00 23.86 262 GLU A C 1
ATOM 1807 O O . GLU A 1 226 ? -25.019 2.003 33.250 1.00 26.97 262 GLU A O 1
ATOM 1818 N N . LYS A 1 227 ? -23.636 0.263 33.199 1.00 25.45 263 LYS A N 1
ATOM 1819 C CA . LYS A 1 227 ? -24.777 -0.684 33.254 1.00 26.37 263 LYS A CA 1
ATOM 1820 C C . LYS A 1 227 ? -24.248 -1.960 33.902 1.00 24.22 263 LYS A C 1
ATOM 1821 O O . LYS A 1 227 ? -23.038 -2.294 33.689 1.00 22.85 263 LYS A O 1
ATOM 1827 N N . GLU A 1 228 ? -25.134 -2.690 34.580 1.00 27.18 264 GLU A N 1
ATOM 1828 C CA . GLU A 1 228 ? -24.853 -4.011 35.097 1.00 28.21 264 GLU A CA 1
ATOM 1829 C C . GLU A 1 228 ? -26.078 -4.848 34.747 1.00 29.72 264 GLU A C 1
ATOM 1830 O O . GLU A 1 228 ? -27.231 -4.414 34.926 1.00 32.80 264 GLU A O 1
ATOM 1836 N N . PHE A 1 229 ? -25.851 -6.060 34.290 1.00 28.30 265 PHE A N 1
ATOM 1837 C CA . PHE A 1 229 ? -26.910 -6.920 33.868 1.00 28.60 265 PHE A CA 1
ATOM 1838 C C . PHE A 1 229 ? -26.449 -8.373 33.993 1.00 28.24 265 PHE A C 1
ATOM 1839 O O . PHE A 1 229 ? -25.259 -8.667 34.083 1.00 31.13 265 PHE A O 1
ATOM 1847 N N . GLU A 1 230 ? -27.446 -9.262 34.008 1.00 30.86 266 GLU A N 1
ATOM 1848 C CA . GLU A 1 230 ? -27.233 -10.675 34.263 1.00 30.02 266 GLU A CA 1
ATOM 1849 C C . GLU A 1 230 ? -27.318 -11.395 32.910 1.00 34.41 266 GLU A C 1
ATOM 1850 O O . GLU A 1 230 ? -28.196 -11.074 32.052 1.00 34.96 266 GLU A O 1
ATOM 1856 N N . VAL A 1 231 ? -26.438 -12.351 32.688 1.00 31.80 267 VAL A N 1
ATOM 1857 C CA . VAL A 1 231 ? -26.605 -13.288 31.546 1.00 34.99 267 VAL A CA 1
ATOM 1858 C C . VAL A 1 231 ? -26.789 -14.743 32.070 1.00 45.16 267 VAL A C 1
ATOM 1859 O O . VAL A 1 231 ? -26.395 -15.018 33.200 1.00 42.69 267 VAL A O 1
ATOM 1863 N N . GLU A 1 232 ? -27.408 -15.651 31.310 0.80 46.50 268 GLU A N 1
ATOM 1864 C CA . GLU A 1 232 ? -27.673 -17.045 31.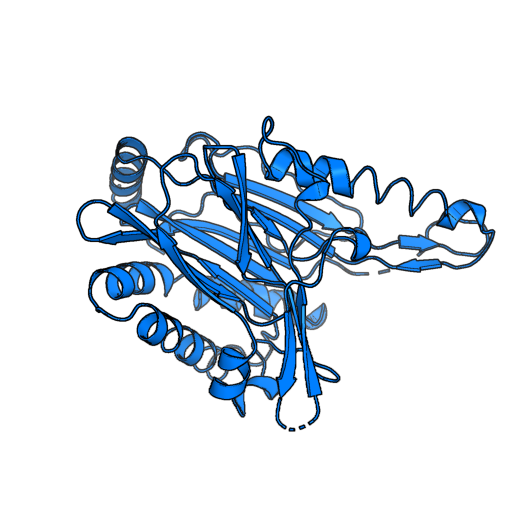806 0.80 48.09 268 GLU A CA 1
ATOM 1865 C C . GLU A 1 232 ? -26.478 -18.012 31.950 0.80 52.00 268 GLU A C 1
ATOM 1866 O O . GLU A 1 232 ? -25.590 -18.039 31.093 0.80 45.60 268 GLU A O 1
ATOM 1872 N N . LYS A 1 241 ? -25.795 -18.135 35.666 1.00 61.45 277 LYS A N 1
ATOM 1873 C CA . LYS A 1 241 ? -26.153 -16.711 35.962 1.00 55.41 277 LYS A CA 1
ATOM 1874 C C . LYS A 1 241 ? -24.918 -15.852 36.250 1.00 58.75 277 LYS A C 1
ATOM 1875 O O . LYS A 1 241 ? -24.373 -15.872 37.356 1.00 55.41 277 LYS A O 1
ATOM 1881 N N . ARG A 1 242 ? -24.471 -15.063 35.288 1.00 47.53 278 ARG A N 1
ATOM 1882 C CA . ARG A 1 242 ? -23.279 -14.250 35.523 1.00 38.53 278 ARG A CA 1
ATOM 1883 C C . ARG A 1 242 ? -23.621 -12.774 35.384 1.00 37.10 278 ARG A C 1
ATOM 1884 O O . ARG A 1 242 ? -24.487 -12.351 34.571 1.00 32.29 278 ARG A O 1
ATOM 1892 N N . ILE A 1 243 ? -22.913 -11.996 36.161 1.00 27.96 279 ILE A N 1
ATOM 1893 C CA . ILE A 1 243 ? -23.090 -10.564 36.110 1.00 25.39 279 ILE A CA 1
ATOM 1894 C C . ILE A 1 243 ? -22.121 -9.936 35.178 1.00 25.26 279 ILE A C 1
ATOM 1895 O O . ILE A 1 243 ? -20.909 -10.239 35.216 1.00 25.16 279 ILE A O 1
ATOM 1900 N N . VAL A 1 244 ? -22.648 -9.087 34.301 1.00 21.64 280 VAL A N 1
ATOM 1901 C CA . VAL A 1 244 ? -21.760 -8.400 33.391 1.00 20.17 280 VAL A CA 1
ATOM 1902 C C . VAL A 1 244 ? -21.758 -6.925 33.801 1.00 21.16 280 VAL A C 1
ATOM 1903 O O . VAL A 1 244 ? -22.844 -6.354 34.089 1.00 23.46 280 VAL A O 1
ATOM 1907 N N . ARG A 1 245 ? -20.591 -6.272 33.765 1.00 20.37 281 ARG A N 1
ATOM 1908 C CA . ARG A 1 245 ? -20.487 -4.835 34.105 1.00 20.02 281 ARG A CA 1
ATOM 1909 C C . ARG A 1 245 ? -19.887 -4.113 32.923 1.00 19.83 281 ARG A C 1
ATOM 1910 O O . ARG A 1 245 ? -18.906 -4.567 32.336 1.00 19.35 281 ARG A O 1
ATOM 1918 N N . HIS A 1 246 ? -20.512 -3.003 32.529 1.00 19.24 282 HIS A N 1
ATOM 1919 C CA . HIS A 1 246 ? -19.935 -2.068 31.515 1.00 19.82 282 HIS A CA 1
ATOM 1920 C C . HIS A 1 246 ? -19.397 -0.850 32.221 1.00 16.91 282 HIS A C 1
ATOM 1921 O O . HIS A 1 246 ? -20.104 -0.108 32.875 1.00 20.28 282 HIS A O 1
ATOM 1928 N N . LEU A 1 247 ? -18.091 -0.640 32.085 1.00 15.71 283 LEU A N 1
ATOM 1929 C CA . LEU A 1 247 ? -17.330 0.398 32.853 1.00 16.82 283 LEU A CA 1
ATOM 1930 C C . LEU A 1 247 ? -16.831 1.481 31.903 1.00 16.35 283 LEU A C 1
ATOM 1931 O O . LEU A 1 247 ? -16.154 1.176 30.908 1.00 18.59 283 LEU A O 1
ATOM 1936 N N . ASN A 1 248 ? -17.177 2.734 32.234 1.00 16.58 284 ASN A N 1
ATOM 1937 C CA . ASN A 1 248 ? -16.892 3.881 31.402 1.00 15.35 284 ASN A CA 1
ATOM 1938 C C . ASN A 1 248 ? -15.843 4.755 32.101 1.00 14.85 284 ASN A C 1
ATOM 1939 O O . ASN A 1 248 ? -15.776 4.779 33.354 1.00 17.05 284 ASN A O 1
ATOM 1944 N N . LEU A 1 249 ? -15.017 5.509 31.347 1.00 15.74 285 LEU A N 1
ATOM 1945 C CA . LEU A 1 249 ? -14.223 6.530 32.004 1.00 16.12 285 LEU A CA 1
ATOM 1946 C C . LEU A 1 249 ? -15.164 7.575 32.669 1.00 19.41 285 LEU A C 1
ATOM 1947 O O . LEU A 1 249 ? -16.116 8.076 32.008 1.00 21.72 285 LEU A O 1
ATOM 1952 N N . ASP A 1 250 ? -14.974 7.874 33.971 1.00 18.17 286 ASP A N 1
ATOM 1953 C CA . ASP A 1 250 ? -15.896 8.831 34.619 1.00 18.23 286 ASP A CA 1
ATOM 1954 C C . ASP A 1 250 ? -15.632 10.267 34.139 1.00 19.19 286 ASP A C 1
ATOM 1955 O O . ASP A 1 250 ? -14.529 10.787 34.364 1.00 19.54 286 ASP A O 1
ATOM 1960 N N . PRO A 1 251 ? -16.593 10.888 33.429 1.00 19.26 287 PRO A N 1
ATOM 1961 C CA . PRO A 1 251 ? -16.317 12.209 32.897 1.00 22.84 287 PRO A CA 1
ATOM 1962 C C . PRO A 1 251 ? -16.260 13.287 33.964 1.00 21.47 287 PRO A C 1
ATOM 1963 O O . PRO A 1 251 ? -15.863 14.397 33.655 1.00 24.93 287 PRO A O 1
ATOM 1967 N N . GLY A 1 252 ? -16.582 12.983 35.217 1.00 24.22 288 GLY A N 1
ATOM 1968 C CA . GLY A 1 252 ? -16.566 14.012 36.284 1.00 23.50 288 GLY A CA 1
ATOM 1969 C C . GLY A 1 252 ? -15.174 14.475 36.604 1.00 22.73 288 GLY A C 1
ATOM 1970 O O . GLY A 1 252 ? -15.005 15.513 37.230 1.00 26.70 288 GLY A O 1
ATOM 1971 N N . ASN A 1 253 ? -14.168 13.738 36.174 1.00 21.00 289 ASN A N 1
ATOM 1972 C CA . ASN A 1 253 ? -12.791 14.132 36.399 1.00 21.84 289 ASN A CA 1
ATOM 1973 C C . ASN A 1 253 ? -12.214 15.042 35.307 1.00 24.33 289 ASN A C 1
ATOM 1974 O O . ASN A 1 253 ? -11.023 15.466 35.386 1.00 23.21 289 ASN A O 1
ATOM 1979 N N . PHE A 1 254 ? -13.056 15.419 34.363 1.00 21.01 290 PHE A N 1
ATOM 1980 C CA . PHE A 1 254 ? -12.553 16.154 33.178 1.00 21.15 290 PHE A CA 1
ATOM 1981 C C . PHE A 1 254 ? -13.297 17.413 32.949 1.00 24.65 290 PHE A C 1
ATOM 1982 O O . PHE A 1 254 ? -14.484 17.494 33.307 1.00 23.63 290 PHE A O 1
ATOM 1990 N N . ASP A 1 255 ? -12.678 18.327 32.241 1.00 24.05 291 ASP A N 1
ATOM 1991 C CA . ASP A 1 255 ? -13.436 19.486 31.845 1.00 25.77 291 ASP A CA 1
ATOM 1992 C C . ASP A 1 255 ? -13.343 19.689 30.326 1.00 22.49 291 ASP A C 1
ATOM 1993 O O . ASP A 1 255 ? -12.899 18.801 29.618 1.00 21.81 291 ASP A O 1
ATOM 1998 N N . ASP A 1 256 ? -13.777 20.827 29.820 1.00 24.47 292 ASP A N 1
ATOM 1999 C CA A ASP A 1 256 ? -14.013 20.900 28.376 0.50 24.54 292 ASP A CA 1
ATOM 2000 C CA B ASP A 1 256 ? -14.038 20.961 28.387 0.50 25.70 292 ASP A CA 1
ATOM 2001 C C . ASP A 1 256 ? -12.887 21.536 27.646 1.00 28.13 292 ASP A C 1
ATOM 2002 O O . ASP A 1 256 ? -12.895 21.512 26.407 1.00 32.72 292 ASP A O 1
ATOM 2011 N N . LYS A 1 257 ? -11.903 22.058 28.385 1.00 24.76 293 LYS A N 1
ATOM 2012 C CA . LYS A 1 257 ? -10.843 22.859 27.756 1.00 32.16 293 LYS A CA 1
ATOM 2013 C C . LYS A 1 257 ? -9.733 22.060 27.018 1.00 27.21 293 LYS A C 1
ATOM 2014 O O . LYS A 1 257 ? -9.531 22.178 25.790 1.00 30.00 293 LYS A O 1
ATOM 2020 N N . ASP A 1 258 ? -8.927 21.317 27.761 1.00 22.25 294 ASP A N 1
ATOM 2021 C CA . ASP A 1 258 ? -7.779 20.667 27.175 1.00 20.74 294 ASP A CA 1
ATOM 2022 C C . ASP A 1 258 ? -8.173 19.348 26.466 1.00 15.99 294 ASP A C 1
ATOM 2023 O O . ASP A 1 258 ? -9.270 18.775 26.695 1.00 16.57 294 ASP A O 1
ATOM 2028 N N . PRO A 1 259 ? -7.313 18.855 25.594 1.00 16.02 295 PRO A N 1
ATOM 2029 C CA . PRO A 1 259 ? -7.634 17.539 24.976 1.00 15.58 295 PRO A CA 1
ATOM 2030 C C . PRO A 1 259 ? -7.867 16.448 26.030 1.00 14.33 295 PRO A C 1
ATOM 2031 O O . PRO A 1 259 ? -7.279 16.499 27.138 1.00 17.66 295 PRO A O 1
ATOM 2035 N N . LEU A 1 260 ? -8.726 15.502 25.729 1.00 15.54 296 LEU A N 1
ATOM 2036 C CA . LEU A 1 260 ? -8.940 14.371 26.641 1.00 15.15 296 LEU A CA 1
ATOM 2037 C C . LEU A 1 260 ? -7.659 13.562 26.834 1.00 15.51 296 LEU A C 1
ATOM 2038 O O . LEU A 1 260 ? -7.386 13.104 27.973 1.00 16.33 296 LEU A O 1
ATOM 2043 N N . PHE A 1 261 ? -6.825 13.427 25.794 1.00 14.16 297 PHE A N 1
ATOM 2044 C CA . PHE A 1 261 ? -5.634 12.646 25.976 1.00 14.53 297 PHE A CA 1
ATOM 2045 C C . PHE A 1 261 ? -4.758 13.325 27.073 1.00 17.27 297 PHE A C 1
ATOM 2046 O O . PHE A 1 261 ? -4.226 12.627 27.998 1.00 17.73 297 PHE A O 1
ATOM 2054 N N . SER A 1 262 ? -4.609 14.665 26.963 1.00 16.00 298 SER A N 1
ATOM 2055 C CA . SER A 1 262 ? -3.834 15.454 27.942 1.00 15.55 298 SER A CA 1
ATOM 2056 C C . SER A 1 262 ? -4.408 15.273 29.353 1.00 16.88 298 SER A C 1
ATOM 2057 O O . SER A 1 262 ? -3.645 15.002 30.345 1.00 20.66 298 SER A O 1
ATOM 2060 N N . GLN A 1 263 ? -5.724 15.393 29.453 1.00 15.37 299 GLN A N 1
ATOM 2061 C CA . GLN A 1 263 ? -6.349 15.421 30.790 1.00 15.82 299 GLN A CA 1
ATOM 2062 C C . GLN A 1 263 ? -6.259 13.999 31.387 1.00 15.58 299 GLN A C 1
ATOM 2063 O O . GLN A 1 263 ? -6.081 13.848 32.597 1.00 17.61 299 GLN A O 1
ATOM 2069 N N . LEU A 1 264 ? -6.433 12.974 30.575 1.00 15.14 300 LEU A N 1
ATOM 2070 C CA . LEU A 1 264 ? -6.374 11.582 31.130 1.00 14.23 300 LEU A CA 1
ATOM 2071 C C . LEU A 1 264 ? -4.979 11.295 31.671 1.00 15.50 300 LEU A C 1
ATOM 2072 O O . LEU A 1 264 ? -4.849 10.759 32.788 1.00 15.74 300 LEU A O 1
ATOM 2077 N N . LEU A 1 265 ? -3.936 11.668 30.922 1.00 16.23 301 LEU A N 1
ATOM 2078 C CA . LEU A 1 265 ? -2.593 11.427 31.433 1.00 16.42 301 LEU A CA 1
ATOM 2079 C C . LEU A 1 265 ? -2.369 12.195 32.750 1.00 16.79 301 LEU A C 1
ATOM 2080 O O . LEU A 1 265 ? -1.713 11.648 33.704 1.00 17.88 301 LEU A O 1
ATOM 2085 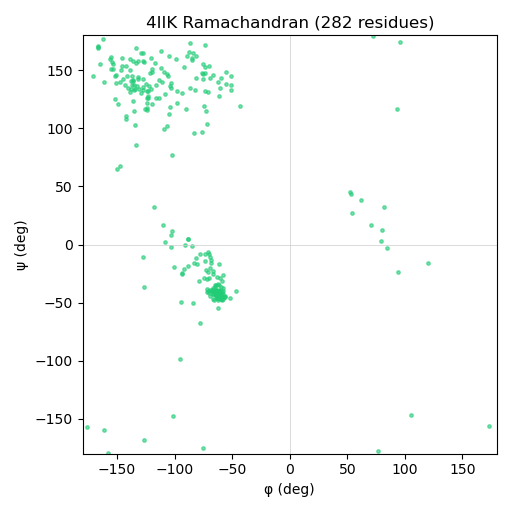N N . GLN A 1 266 ? -2.882 13.438 32.814 1.00 16.01 302 GLN A N 1
ATOM 2086 C CA . GLN A 1 266 ? -2.675 14.292 34.052 1.00 18.46 302 GLN A CA 1
ATOM 2087 C C . GLN A 1 266 ? -3.418 13.619 35.214 1.00 17.64 302 GLN A C 1
ATOM 2088 O O . GLN A 1 266 ? -2.860 13.471 36.314 1.00 19.13 302 GLN A O 1
ATOM 2094 N N . VAL A 1 267 ? -4.683 13.217 35.021 1.00 16.72 303 VAL A N 1
ATOM 2095 C CA . VAL A 1 267 ? -5.501 12.650 36.117 1.00 17.51 303 VAL A CA 1
ATOM 2096 C C . VAL A 1 267 ? -4.929 11.306 36.563 1.00 16.16 303 VAL A C 1
ATOM 2097 O O . VAL A 1 267 ? -4.847 11.013 37.783 1.00 16.89 303 VAL A O 1
ATOM 2101 N N . VAL A 1 268 ? -4.485 10.489 35.617 1.00 16.51 304 VAL A N 1
ATOM 2102 C CA . VAL A 1 268 ? -3.808 9.241 35.990 1.00 15.63 304 VAL A CA 1
ATOM 2103 C C . VAL A 1 268 ? -2.498 9.477 36.749 1.00 16.31 304 VAL A C 1
ATOM 2104 O O . VAL A 1 268 ? -2.241 8.798 37.770 1.00 17.86 304 VAL A O 1
ATOM 2108 N N . LYS A 1 269 ? -1.664 10.389 36.262 1.00 16.37 305 LYS A N 1
ATOM 2109 C CA . LYS A 1 269 ? -0.408 10.582 36.915 1.00 19.02 305 LYS A CA 1
ATOM 2110 C C . LYS A 1 269 ? -0.655 11.109 38.358 1.00 17.99 305 LYS A C 1
ATOM 2111 O O . LYS A 1 269 ? 0.030 10.681 39.314 1.00 20.57 305 LYS A O 1
ATOM 2117 N N . SER A 1 270 ? -1.638 11.999 38.565 1.00 17.62 306 SER A N 1
ATOM 2118 C CA A SER A 1 270 ? -1.892 12.526 39.925 0.50 20.77 306 SER A CA 1
ATOM 2119 C CA B SER A 1 270 ? -1.928 12.544 39.916 0.50 20.44 306 SER A CA 1
ATOM 2120 C C . SER A 1 270 ? -2.400 11.400 40.832 1.00 20.37 306 SER A C 1
ATOM 2121 O O . SER A 1 270 ? -2.000 11.289 41.994 1.00 20.33 306 SER A O 1
ATOM 2126 N N . LYS A 1 271 ? -3.270 10.546 40.295 1.00 17.86 307 LYS A N 1
ATOM 2127 C CA . LYS A 1 271 ? -3.793 9.438 41.103 1.00 16.88 307 LYS A CA 1
ATOM 2128 C C . LYS A 1 271 ? -2.641 8.475 41.414 1.00 18.31 307 LYS A C 1
ATOM 2129 O O . LYS A 1 271 ? -2.527 8.026 42.569 1.00 18.92 307 LYS A O 1
ATOM 2135 N N . GLN A 1 272 ? -1.779 8.173 40.406 1.00 17.45 308 GLN A N 1
ATOM 2136 C CA . GLN A 1 272 ? -0.707 7.230 40.634 1.00 18.72 308 GLN A CA 1
ATOM 2137 C C . GLN A 1 272 ? 0.254 7.786 41.676 1.00 19.12 308 GLN A C 1
ATOM 2138 O O . GLN A 1 272 ? 0.725 6.985 42.515 1.00 20.08 308 GLN A O 1
ATOM 2144 N N . LYS A 1 273 ? 0.571 9.116 41.684 1.00 19.44 309 LYS A N 1
ATOM 2145 C CA A LYS A 1 273 ? 1.474 9.627 42.739 0.50 20.73 309 LYS A CA 1
ATOM 2146 C CA B LYS A 1 273 ? 1.456 9.702 42.714 0.50 20.77 309 LYS A CA 1
ATOM 2147 C C . LYS A 1 273 ? 0.887 9.471 44.121 1.00 21.90 309 LYS A C 1
ATOM 2148 O O . LYS A 1 273 ? 1.624 9.149 45.083 1.00 23.79 309 LYS A O 1
ATOM 2159 N N . GLN A 1 274 ? -0.433 9.596 44.235 1.00 20.94 310 GLN A N 1
ATOM 2160 C CA . GLN A 1 274 ? -1.126 9.345 45.496 1.00 21.98 310 GLN A CA 1
ATOM 2161 C C . GLN A 1 274 ? -1.051 7.881 45.903 1.00 18.77 310 GLN A C 1
ATOM 2162 O O . GLN A 1 274 ? -0.830 7.594 47.069 1.00 21.47 310 GLN A O 1
ATOM 2168 N N . LEU A 1 275 ? -1.312 6.940 44.975 1.00 19.34 311 LEU A N 1
ATOM 2169 C CA . LEU A 1 275 ? -1.189 5.533 45.294 1.00 19.51 311 LEU A CA 1
ATOM 2170 C C . LEU A 1 275 ? 0.185 5.151 45.717 1.00 21.35 311 LEU A C 1
ATOM 2171 O O . LEU A 1 275 ? 0.340 4.395 46.683 1.00 21.73 311 LEU A O 1
ATOM 2176 N N . VAL A 1 276 ? 1.207 5.664 45.047 1.00 20.41 312 VAL A N 1
ATOM 2177 C CA . VAL A 1 276 ? 2.577 5.242 45.395 1.00 21.80 312 VAL A CA 1
ATOM 2178 C C . VAL A 1 276 ? 2.916 5.829 46.727 1.00 25.77 312 VAL A C 1
ATOM 2179 O O . VAL A 1 276 ? 3.605 5.176 47.559 1.00 26.05 312 VAL A O 1
ATOM 2183 N N . GLU A 1 277 ? 2.515 7.082 46.968 1.00 23.49 313 GLU A N 1
ATOM 2184 C CA A GLU A 1 277 ? 2.833 7.708 48.284 0.50 29.05 313 GLU A CA 1
ATOM 2185 C CA B GLU A 1 277 ? 2.856 7.679 48.279 0.50 28.94 313 GLU A CA 1
ATOM 2186 C C . GLU A 1 277 ? 2.166 6.923 49.418 1.00 27.11 313 GLU A C 1
ATOM 2187 O O . GLU A 1 277 ? 2.813 6.598 50.453 1.00 28.38 313 GLU A O 1
ATOM 2198 N N . GLN A 1 278 ? 0.881 6.570 49.225 1.00 23.63 314 GLN A N 1
ATOM 2199 C CA . GLN A 1 278 ? 0.200 5.734 50.252 1.00 27.78 314 GLN A CA 1
ATOM 2200 C C . GLN A 1 278 ? 0.951 4.422 50.447 1.00 27.27 314 GLN A C 1
ATOM 2201 O O . GLN A 1 278 ? 1.154 3.970 51.604 1.00 29.40 314 GLN A O 1
ATOM 2207 N N . ALA A 1 279 ? 1.340 3.786 49.344 1.00 26.75 315 ALA A N 1
ATOM 2208 C CA . ALA A 1 279 ? 1.931 2.455 49.454 1.00 26.00 315 ALA A CA 1
ATOM 2209 C C . ALA A 1 279 ? 3.265 2.564 50.212 1.00 28.82 315 ALA A C 1
ATOM 2210 O O . ALA A 1 279 ? 3.566 1.737 51.092 1.00 30.33 315 ALA A O 1
ATOM 2212 N N . LYS A 1 280 ? 4.064 3.590 49.919 1.00 28.64 316 LYS A N 1
ATOM 2213 C CA . LYS A 1 280 ? 5.349 3.690 50.553 1.00 33.68 316 LYS A CA 1
ATOM 2214 C C . LYS A 1 280 ? 5.178 3.896 52.053 1.00 34.68 316 LYS A C 1
ATOM 2215 O O . LYS A 1 280 ? 6.029 3.484 52.852 1.00 39.80 316 LYS A O 1
ATOM 2221 N N . GLU A 1 281 ? 4.129 4.622 52.446 1.00 38.58 317 GLU A N 1
ATOM 2222 C CA . GLU A 1 281 ? 4.087 4.997 53.821 1.00 37.19 317 GLU A CA 1
ATOM 2223 C C . GLU A 1 281 ? 3.475 3.932 54.689 1.00 41.20 317 GLU A C 1
ATOM 2224 O O . GLU A 1 281 ? 3.482 4.101 55.901 1.00 42.18 317 GLU A O 1
ATOM 2230 N N . THR A 1 282 ? 3.022 2.807 54.120 1.00 35.77 318 THR A N 1
ATOM 2231 C CA . THR A 1 282 ? 2.349 1.785 54.938 1.00 35.67 318 THR A CA 1
ATOM 2232 C C . THR A 1 282 ? 3.363 0.914 55.680 1.00 47.44 318 THR A C 1
ATOM 2233 O O . THR A 1 282 ? 3.011 0.166 56.632 1.00 51.98 318 THR A O 1
ATOM 2237 N N . GLY A 1 283 ? 4.612 0.945 55.244 1.00 46.91 319 GLY A N 1
ATOM 2238 C CA . GLY A 1 283 ? 5.638 0.050 55.870 1.00 50.77 319 GLY A CA 1
ATOM 2239 C C . GLY A 1 283 ? 5.225 -1.412 55.657 1.00 55.21 319 GLY A C 1
ATOM 2240 O O . GLY A 1 283 ? 5.381 -2.252 56.539 1.00 62.27 319 GLY A O 1
ATOM 2241 N N . GLN A 1 284 ? 4.668 -1.712 54.479 1.00 50.43 320 GLN A N 1
ATOM 2242 C CA . GLN A 1 284 ? 4.149 -3.066 54.167 1.00 45.24 320 GLN A CA 1
ATOM 2243 C C . GLN A 1 284 ? 4.380 -3.362 52.675 1.00 48.43 320 GLN A C 1
ATOM 2244 O O . GLN A 1 284 ? 4.446 -2.421 51.820 1.00 44.20 320 GLN A O 1
ATOM 2250 N N . ILE A 1 285 ? 4.496 -4.648 52.348 1.00 40.70 321 ILE A N 1
ATOM 2251 C CA . ILE A 1 285 ? 4.462 -5.059 50.933 1.00 40.15 321 ILE A CA 1
ATOM 2252 C C . ILE A 1 285 ? 3.188 -4.568 50.239 1.00 39.70 321 ILE A C 1
ATOM 2253 O O . ILE A 1 285 ? 2.090 -4.598 50.832 1.00 39.44 321 ILE A O 1
ATOM 2258 N N . GLN A 1 286 ? 3.308 -4.068 49.008 1.00 34.04 322 GLN A N 1
ATOM 2259 C CA . GLN A 1 286 ? 2.117 -3.626 48.262 1.00 32.74 322 GLN A CA 1
ATOM 2260 C C . GLN A 1 286 ? 2.341 -4.045 46.828 1.00 34.22 322 GLN A C 1
ATOM 2261 O O . GLN A 1 286 ? 3.471 -4.046 46.333 1.00 38.41 322 GLN A O 1
ATOM 2267 N N . ARG A 1 287 ? 1.274 -4.430 46.156 1.00 29.76 323 ARG A N 1
ATOM 2268 C CA . ARG A 1 287 ? 1.384 -4.819 44.751 1.00 32.46 323 ARG A CA 1
ATOM 2269 C C . ARG A 1 287 ? 0.040 -4.457 44.075 1.00 30.21 323 ARG A C 1
ATOM 2270 O O . ARG A 1 287 ? -1.034 -4.949 44.476 1.00 35.66 323 ARG A O 1
ATOM 2278 N N . PHE A 1 288 ? 0.072 -3.599 43.054 1.00 27.57 324 PHE A N 1
ATOM 2279 C CA . PHE A 1 288 ? -1.196 -3.191 42.410 1.00 26.28 324 PHE A CA 1
ATOM 2280 C C . PHE A 1 288 ? -0.858 -2.499 41.100 1.00 26.82 324 PHE A C 1
ATOM 2281 O O . PHE A 1 288 ? 0.325 -2.199 40.828 1.00 27.23 324 PHE A O 1
ATOM 2289 N N . GLY A 1 289 ? -1.874 -2.262 40.267 1.00 25.29 325 GLY A N 1
ATOM 2290 C CA . GLY A 1 289 ? -1.596 -1.534 39.004 1.00 23.61 325 GLY A CA 1
ATOM 2291 C C . GLY A 1 289 ? -1.381 -2.490 37.845 1.00 24.11 325 GLY A C 1
ATOM 2292 O O . GLY A 1 289 ? -1.387 -3.732 38.010 1.00 24.93 325 GLY A O 1
ATOM 2293 N N . ASP A 1 290 ? -1.236 -1.932 36.649 1.00 21.77 326 ASP A N 1
ATOM 2294 C CA . ASP A 1 290 ? -1.047 -2.771 35.433 1.00 20.30 326 ASP A CA 1
ATOM 2295 C C . ASP A 1 290 ? -0.379 -1.921 34.360 1.00 20.50 326 ASP A C 1
ATOM 2296 O O . ASP A 1 290 ? -0.145 -0.700 34.566 1.00 21.16 326 ASP A O 1
ATOM 2301 N N . ASP A 1 291 ? -0.148 -2.518 33.197 1.00 18.97 327 ASP A N 1
ATOM 2302 C CA . ASP A 1 291 ? 0.422 -1.823 32.037 1.00 19.23 327 ASP A CA 1
ATOM 2303 C C . ASP A 1 291 ? -0.577 -0.806 31.567 1.00 19.33 327 ASP A C 1
ATOM 2304 O O . ASP A 1 291 ? -1.767 -1.027 31.617 1.00 18.19 327 ASP A O 1
ATOM 2309 N N . PHE A 1 292 ? -0.072 0.323 31.073 1.00 17.35 328 PHE A N 1
ATOM 2310 C CA . PHE A 1 292 ? -0.920 1.503 30.795 1.00 16.32 328 PHE A CA 1
ATOM 2311 C C . PHE A 1 292 ? -0.539 2.054 29.452 1.00 14.79 328 PHE A C 1
ATOM 2312 O O . PHE A 1 292 ? 0.603 2.574 29.325 1.00 17.86 328 PHE A O 1
AT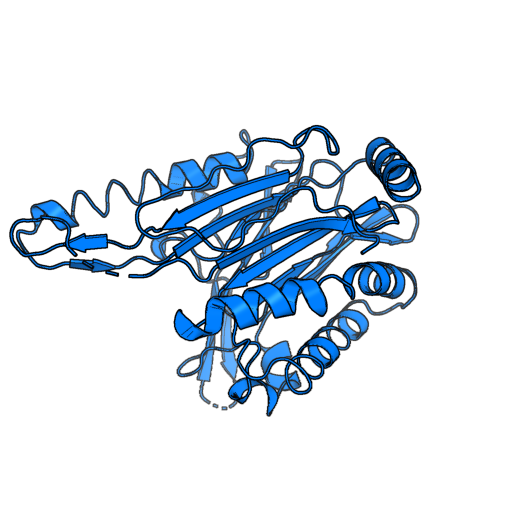OM 2320 N N . THR A 1 293 ? -1.461 2.001 28.461 1.00 15.11 329 THR A N 1
ATOM 2321 C CA . THR A 1 293 ? -1.136 2.458 27.105 1.00 13.46 329 THR A CA 1
ATOM 2322 C C . THR A 1 293 ? -2.344 3.229 26.630 1.00 12.34 329 THR A C 1
ATOM 2323 O O . THR A 1 293 ? -3.486 2.757 26.795 1.00 15.10 329 THR A O 1
ATOM 2327 N N . VAL A 1 294 ? -2.091 4.404 26.045 1.00 12.22 330 VAL A N 1
ATOM 2328 C CA . VAL A 1 294 ? -3.141 5.316 25.702 1.00 11.29 330 VAL A CA 1
ATOM 2329 C C . VAL A 1 294 ? -2.892 5.826 24.291 1.00 11.97 330 VAL A C 1
ATOM 2330 O O . VAL A 1 294 ? -1.755 6.222 23.981 1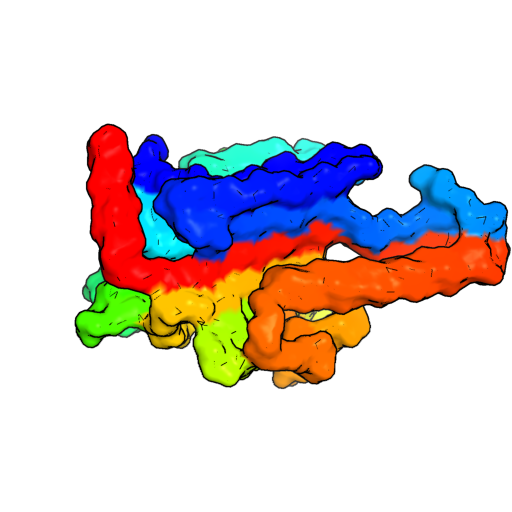.00 13.11 330 VAL A O 1
ATOM 2334 N N . GLY A 1 295 ? -3.948 5.840 23.447 1.00 11.69 331 GLY A N 1
ATOM 2335 C CA . GLY A 1 295 ? -3.793 6.368 22.076 1.00 13.21 331 GLY A CA 1
ATOM 2336 C C . GLY A 1 295 ? -4.748 7.506 21.854 1.00 14.17 331 GLY A C 1
ATOM 2337 O O . GLY A 1 295 ? -5.856 7.542 22.412 1.00 18.05 331 GLY A O 1
ATOM 2338 N N . ARG A 1 296 ? -4.339 8.477 21.031 1.00 12.88 332 ARG A N 1
ATOM 2339 C CA . ARG A 1 296 ? -5.210 9.590 20.665 1.00 12.17 332 ARG A CA 1
ATOM 2340 C C . ARG A 1 296 ? -5.366 9.645 19.186 1.00 12.67 332 ARG A C 1
ATOM 2341 O O . ARG A 1 296 ? -4.358 9.523 18.453 1.00 13.58 332 ARG A O 1
ATOM 2349 N N . LEU A 1 297 ? -6.597 9.861 18.737 1.00 13.10 333 LEU A N 1
ATOM 2350 C CA . LEU A 1 297 ? -6.866 10.035 17.308 1.00 12.46 333 LEU A CA 1
ATOM 2351 C C . LEU A 1 297 ? -7.981 11.126 17.165 1.00 12.96 333 LEU A C 1
ATOM 2352 O O . LEU A 1 297 ? -9.135 10.914 17.544 1.00 15.31 333 LEU A O 1
ATOM 2357 N N . VAL A 1 298 ? -7.546 12.251 16.643 1.00 15.97 334 VAL A N 1
ATOM 2358 C CA . VAL A 1 298 ? -8.439 13.354 16.308 1.00 12.42 334 VAL A CA 1
ATOM 2359 C C . VAL A 1 298 ? -9.083 13.065 14.924 1.00 15.88 334 VAL A C 1
ATOM 2360 O O . VAL A 1 298 ? -8.333 12.746 13.991 1.00 18.17 334 VAL A O 1
ATOM 2364 N N . ILE A 1 299 ? -10.390 13.228 14.791 1.00 14.70 335 ILE A N 1
ATOM 2365 C CA . ILE A 1 299 ? -11.065 12.901 13.534 1.00 15.52 335 ILE A CA 1
ATOM 2366 C C . ILE A 1 299 ? -10.625 13.980 12.502 1.00 18.00 335 ILE A C 1
ATOM 2367 O O . ILE A 1 299 ? -10.658 15.179 12.798 1.00 17.55 335 ILE A O 1
ATOM 2372 N N . PRO A 1 300 ? -10.191 13.542 11.297 1.00 16.64 336 PRO A N 1
ATOM 2373 C CA . PRO A 1 300 ? -9.656 14.478 10.276 1.00 19.34 336 PRO A CA 1
ATOM 2374 C C . PRO A 1 300 ? -10.725 15.285 9.566 1.00 19.17 336 PRO A C 1
ATOM 2375 O O . PRO A 1 300 ? -11.880 14.812 9.420 1.00 21.43 336 PRO A O 1
ATOM 2379 N N . ASP A 1 301 ? -10.327 16.447 9.049 1.00 20.00 337 ASP A N 1
ATOM 2380 C CA . ASP A 1 301 ? -11.181 17.116 8.109 1.00 22.77 337 ASP A CA 1
ATOM 2381 C C . ASP A 1 301 ? -10.973 16.661 6.676 1.00 23.46 337 ASP A C 1
ATOM 2382 O O . ASP A 1 301 ? -10.068 15.891 6.422 1.00 22.28 337 ASP A O 1
ATOM 2387 N N . GLN A 1 302 ? -11.822 17.136 5.757 1.00 25.57 338 GLN A N 1
ATOM 2388 C CA . GLN A 1 302 ? -11.758 16.688 4.401 1.00 23.53 338 GLN A CA 1
ATOM 2389 C C . GLN A 1 302 ? -10.414 16.988 3.764 1.00 25.39 338 GLN A C 1
ATOM 2390 O O . GLN A 1 302 ? -9.926 16.177 2.980 1.00 24.04 338 GLN A O 1
ATOM 2396 N N . LEU A 1 303 ? -9.836 18.175 4.045 1.00 25.41 339 LEU A N 1
ATOM 2397 C CA . LEU A 1 303 ? -8.572 18.516 3.431 1.00 25.95 339 LEU A CA 1
ATOM 2398 C C . LEU A 1 303 ? -7.504 17.469 3.816 1.00 25.01 339 LEU A C 1
ATOM 2399 O O . LEU A 1 303 ? -6.775 16.989 2.956 1.00 27.60 339 LEU A O 1
ATOM 2404 N N . LEU A 1 304 ? -7.419 17.115 5.103 1.00 24.38 340 LEU A N 1
ATOM 2405 C CA . LEU A 1 304 ? -6.453 16.128 5.560 1.00 20.27 340 LEU A CA 1
ATOM 2406 C C . LEU A 1 304 ? -6.729 14.735 4.973 1.00 20.70 340 LEU A C 1
ATOM 2407 O O . LEU A 1 304 ? -5.771 14.060 4.555 1.00 23.24 340 LEU A O 1
ATOM 2412 N N . ILE A 1 305 ? -8.027 14.320 4.936 1.00 20.32 341 ILE A N 1
ATOM 2413 C CA . ILE A 1 305 ? -8.399 13.060 4.281 1.00 20.04 341 ILE A CA 1
ATOM 2414 C C . ILE A 1 305 ? -7.834 13.005 2.842 1.00 21.00 341 ILE A C 1
ATOM 2415 O O . ILE A 1 305 ? -7.194 12.009 2.464 1.00 22.08 341 ILE A O 1
ATOM 2420 N N . ASN A 1 306 ? -8.001 14.101 2.095 1.00 22.91 342 ASN A N 1
ATOM 2421 C CA . ASN A 1 306 ? -7.506 14.151 0.685 1.00 24.44 342 ASN A CA 1
ATOM 2422 C C . ASN A 1 306 ? -5.975 14.061 0.639 1.00 24.23 342 ASN A C 1
ATOM 2423 O O . ASN A 1 306 ? -5.406 13.339 -0.213 1.00 25.77 342 ASN A O 1
ATOM 2428 N N . GLN A 1 307 ? -5.290 14.731 1.581 1.00 22.88 343 GLN A N 1
ATOM 2429 C CA . GLN A 1 307 ? -3.840 14.738 1.577 1.00 22.15 343 GLN A CA 1
ATOM 2430 C C . GLN A 1 307 ? -3.374 13.348 1.867 1.00 21.55 343 GLN A C 1
ATOM 2431 O O . GLN A 1 307 ? -2.336 12.897 1.281 1.00 22.48 343 GLN A O 1
ATOM 2437 N N . LEU A 1 308 ? -4.072 12.656 2.797 1.00 19.11 344 LEU A N 1
ATOM 2438 C CA . LEU A 1 308 ? -3.612 11.301 3.172 1.00 20.36 344 LEU A CA 1
ATOM 2439 C C . LEU A 1 308 ? -3.830 10.340 2.008 1.00 22.05 344 LEU A C 1
ATOM 2440 O O . LEU A 1 308 ? -3.016 9.457 1.763 1.00 22.82 344 LEU A O 1
ATOM 2445 N N . ARG A 1 309 ? -4.938 10.470 1.306 1.00 20.73 345 ARG A N 1
ATOM 2446 C CA . ARG A 1 309 ? -5.222 9.614 0.113 1.00 20.01 345 ARG A CA 1
ATOM 2447 C C . ARG A 1 309 ? -4.088 9.758 -0.918 1.00 23.94 345 ARG A C 1
ATOM 2448 O O . ARG A 1 309 ? -3.594 8.780 -1.466 1.00 22.58 345 ARG A O 1
ATOM 2456 N N . ILE A 1 310 ? -3.670 10.990 -1.165 1.00 22.97 346 ILE A N 1
ATOM 2457 C CA . ILE A 1 310 ? -2.556 11.252 -2.095 1.00 22.02 346 ILE A CA 1
ATOM 2458 C C . ILE A 1 310 ? -1.282 10.612 -1.571 1.00 23.77 346 ILE A C 1
ATOM 2459 O O . ILE A 1 310 ? -0.495 9.991 -2.354 1.00 25.66 346 ILE A O 1
ATOM 2464 N N . HIS A 1 311 ? -1.036 10.774 -0.256 1.00 22.87 347 HIS A N 1
ATOM 2465 C CA . HIS A 1 311 ? 0.228 10.254 0.293 1.00 21.65 347 HIS A CA 1
ATOM 2466 C C . HIS A 1 311 ? 0.275 8.742 0.125 1.00 23.58 347 HIS A C 1
ATOM 2467 O O . HIS A 1 311 ? 1.355 8.169 -0.190 1.00 25.49 347 HIS A O 1
ATOM 2474 N N . ALA A 1 312 ? -0.879 8.093 0.356 1.00 24.41 348 ALA A N 1
ATOM 2475 C CA . ALA A 1 312 ? -1.013 6.613 0.247 1.00 28.12 348 ALA A CA 1
ATOM 2476 C C . ALA A 1 312 ? -0.729 6.142 -1.169 1.00 30.04 348 ALA A C 1
ATOM 2477 O O . ALA A 1 312 ? -0.160 5.070 -1.346 1.00 37.01 348 ALA A O 1
ATOM 2479 N N . LEU A 1 313 ? -1.079 6.917 -2.170 1.00 28.61 349 LEU A N 1
ATOM 2480 C CA . LEU A 1 313 ? -0.802 6.496 -3.545 1.00 32.02 349 LEU A CA 1
ATOM 2481 C C . LEU A 1 313 ? 0.688 6.570 -3.905 1.00 39.16 349 LEU A C 1
ATOM 2482 O O . LEU A 1 313 ? 1.224 5.677 -4.555 1.00 39.99 349 LEU A O 1
ATOM 2487 N N . SER A 1 314 ? 1.374 7.617 -3.463 1.00 38.69 350 SER A N 1
ATOM 2488 C CA . SER A 1 314 ? 2.710 7.888 -3.981 0.50 33.52 350 SER A CA 1
ATOM 2489 C C . SER A 1 314 ? 3.745 7.053 -3.249 1.00 42.52 350 SER A C 1
ATOM 2490 O O . SER A 1 314 ? 3.479 6.560 -2.117 1.00 44.94 350 SER A O 1
#

CATH classification: 3.60.40.20

GO terms:
  GO:0044220 host cell perinuclear region of cytoplasm (C, IDA)
  GO:0043087 regulation of GTPase activity (P, IDA)
  GO:0031267 small GTPase binding (F, IDA)
  GO:0044602 protein deadenylylation (P, IDA)
  GO:0044603 protein adenylylhydrolase activity (F, IDA)
  GO:0018117 protein adenylylation (P, IDA)

InterPro domains:
  IPR048702 SidD, C-terminal domain [PF21513] (343-503)
  IPR048704 SidD, catalytic domain [NF033871] (40-220)
  IPR048704 SidD, catalytic domain [PF21511] (39-340)

Solvent-accessible surface area: 14306 Å² total; per-residue (Å²): 182,133,18,18,46,8,14,66,9,70,7,18,110,124,85,115,71,77,141,28,43,81,43,134,53,0,107,17,24,0,26,2,39,1,19,49,16,75,12,47,0,39,98,156,14,129,116,125,178,42,3,12,2,0,0,0,0,0,0,0,67,43,0,9,0,0,0,0,0,0,26,5,63,124,42,124,12,34,115,31,0,6,50,4,0,55,92,69,0,8,84,38,0,24,93,6,6,43,51,1,49,168,126,130,59,19,114,145,18,0,40,67,16,0,69,52,0,2,43,36,5,65,144,95,12,89,102,0,38,0,7,0,0,0,0,0,0,8,74,56,113,186,71,16,38,0,0,0,0,3,2,5,47,2,0,0,0,0,21,36,91,134,2,63,26,68,37,18,0,12,27,8,57,8,63,76,43,165,9,0,0,11,116,149,4,34,89,55,25,81,100,0,9,132,14,10,14,48,22,73,28,90,1,101,57,34,3,8,0,0,0,2,4,50,3,2,88,98,9,24,70,71,102,113,100,60,111,31,183,196,71,76,0,76,19,19,16,3,44,50,68,72,25,85,96,177,51,51,0,25,36,11,0,40,100,33,2,133,75,54,26,137,84,39,34,90,104,5,88,128,69,45,103,98,51,151,56,29,65,29,3,1,0,0,42,0,16,2,0,68,94,106,3,5,57,69,0,118,120,88,17,144,121

Radius of gyration: 18.97 Å; Cα contacts (8 Å, |Δi|>4): 722; chains: 1; bounding box: 39×44×60 Å

Foldseek 3Di:
DLWFWFDKDQWAAAPDKDWPAAGPLLPRQKIKIWYWLKFWAALLLHGDAIFLWMKIWTAGLLLKTKIKTKGFDDRVLSVLQVVLCVPPVVVCQVVLQVCCQVDDDNLVSQLVSLLRSLVCCVVPRQSNKIWMKMKIWHDYPNFIKMWIWTQFAKFKWKQALQGDIGTQWFHKDKPPDGTTSHPVNNVCSPVSRVQGGIGMGTGDFQIKMKIKRDADQVQWDWPDWDADPHMIMTTIGRDCVQDTRPDDPVVSRVVVRVVVSVVVSVVSSVVSRTDTDTTIMMMMMGGGHDPVSSVSSSVVSVD

Organism: Legionella pneumophila subsp. pneumophila (strain Philadelphia 1 / ATCC 33152 / DSM 7513) (NCBI:txid272624)

B-factor: mean 26.56, std 14.78, range [8.6, 106.7]

Secondary structure (DSSP, 8-state):
--SEEEEEEE---TT--EE----GGGTT-EEEEEEE--EEE-TTS-B-----EEEEEEE-TT--EEEEEEEES-GGGHHHHHHHIIIIIGGGHHHHHHHHHHSS-HHHHHHHHHHHHHHHHHHH-TT--EEEEEEEEEEETTEEEEEEEEESS-EEEEE-TTS-EEEEE-EEEETTB---BSTTGGGGHHHHHHHSEEEEEEE-TT-EEEEES---GGGEEEEEEEEE--EEEEEEEE-GGG--SSS-HHHHHHHHHHHHHHHHHHHHHHTTS-EEE--EEEEEEEEPPPHHHHHHHHHHHH-

Nearest PDB structures (foldseek):
  4iik-assembly1_A  TM=1.003E+00  e=1.688E-65  Legionella pneumophila subsp. pneumophila str. Philadelphia 1
  4iip-assembly1_A  TM=1.002E+00  e=1.511E-62  Legionella pneumophila subsp. pneumophila str. Philadelphia 1
  6rre-assembly3_C  TM=9.773E-01  e=2.361E-48  Legionella pneumophila
  6rre-assembly1_A  TM=9.701E-01  e=7.062E-47  Legionella pneumophila
  6rre-assembly6_F  TM=9.696E-01  e=3.940E-45  Legionella pneumophila